Protein AF-A0A544YUC6-F1 (afdb_monomer_lite)

Organism: NCBI:txid568844

Sequence (206 aa):
MAMLQIRTTHYPRNAGRIPVRLLARALTGAGTDILAAGALRGSRRESAFRNLVETWITNGGPALAPWFIDELRGIAGSEPLPDITRGWIEGITAQGAALPDPGTQDLGLPPEAELRLAEYTAAHARYKTPWDSSAVVLLAHPPAGDSPSRRWRLHVFDVGDVSRFRLRSDAFDGPHRLWTDGEAVSRKSLILGQGSLDVRGREPRR

Foldseek 3Di:
DLVVLVVCCVVLQSVQQRPVVLQCQLCPCVVPQLVVLVVDDDVSSVVSVLVSLVSSLVRSPPLCVLVSLVVLVVCLVPDPDDPVSNVSSVVSNVPDDDDDRSGDPPPDDDFKWAWDDKDWDPWDADPNRTAFIKIKTKTWDDFPDDDPPGDIGIDIDIATNKPDWAAQPVPGDGMWGWDAPPDDPQKDWIATHPNNTTIIHGDDDD

pLDDT: mean 75.03, std 13.95, range [38.69, 91.5]

Radius of gyration: 21.0 Å; chains: 1; bounding box: 43×60×44 Å

Secondary structure (DSSP, 8-state):
-HHHHHHHTTSGGGTTTS-HHHHHHHTTTHHHHHHHHHTS-THHHHHHHHHHHHHHHHHHHHHHHHHHHHHHHHHHHHS---HHHHHHHHHHHHTS-----TT-----S-SEEEEEEEEEE--EEETTEEE--EEEEEEEEPPSSS-TTPPPEEEEEEEEEEEEEEE-GGG-SS-EEEE-----TTEEEEEETTTTEEEEEE----

Structure (mmCIF, N/CA/C/O backbone):
data_AF-A0A544YUC6-F1
#
_entry.id   AF-A0A544YUC6-F1
#
loop_
_atom_site.group_PDB
_atom_site.id
_atom_site.type_symbol
_atom_site.label_atom_id
_atom_site.label_alt_id
_atom_site.label_comp_id
_atom_site.label_asym_id
_atom_site.label_entity_id
_atom_site.label_seq_id
_atom_site.pdbx_PDB_ins_code
_atom_site.Cartn_x
_atom_site.Cartn_y
_atom_site.Cartn_z
_atom_site.occupancy
_atom_site.B_iso_or_equiv
_atom_site.auth_seq_id
_atom_site.auth_comp_id
_atom_site.auth_asym_id
_atom_site.auth_atom_id
_atom_site.pdbx_PDB_model_num
ATOM 1 N N . MET A 1 1 ? -3.743 12.560 -1.313 1.00 52.75 1 MET A N 1
ATOM 2 C CA . MET A 1 1 ? -2.879 11.364 -1.407 1.00 52.75 1 MET A CA 1
ATOM 3 C C . MET A 1 1 ? -3.564 10.057 -1.005 1.00 52.75 1 MET A C 1
ATOM 5 O O . MET A 1 1 ? -3.465 9.108 -1.769 1.00 52.75 1 MET A O 1
ATOM 9 N N . ALA A 1 2 ? -4.340 9.981 0.085 1.00 51.31 2 ALA A N 1
ATOM 10 C CA . ALA A 1 2 ? -4.958 8.722 0.541 1.00 51.31 2 ALA A CA 1
ATOM 11 C C . ALA A 1 2 ? -5.808 7.969 -0.510 1.00 51.31 2 ALA A C 1
ATOM 13 O O . ALA A 1 2 ? -5.646 6.769 -0.692 1.00 51.31 2 ALA A O 1
ATOM 14 N N . MET A 1 3 ? -6.676 8.662 -1.262 1.00 56.44 3 MET A N 1
ATOM 15 C CA . MET A 1 3 ? -7.449 8.031 -2.348 1.00 56.44 3 MET A CA 1
ATOM 16 C C . MET A 1 3 ? -6.570 7.539 -3.507 1.00 56.44 3 MET A C 1
ATOM 18 O O . MET A 1 3 ? -6.888 6.522 -4.119 1.00 56.44 3 MET A O 1
ATOM 22 N N . LEU A 1 4 ? -5.462 8.228 -3.804 1.00 53.78 4 LEU A N 1
ATOM 23 C CA . LEU A 1 4 ? -4.491 7.767 -4.799 1.00 53.78 4 LEU A CA 1
ATOM 24 C C . LEU A 1 4 ? -3.760 6.529 -4.296 1.00 53.78 4 LEU A C 1
ATOM 26 O O . LEU A 1 4 ? -3.600 5.597 -5.066 1.00 53.78 4 LEU A O 1
ATOM 30 N N . GLN A 1 5 ? -3.413 6.469 -3.012 1.00 51.84 5 GLN A N 1
ATOM 31 C CA . GLN A 1 5 ? -2.821 5.280 -2.406 1.00 51.84 5 GLN A CA 1
ATOM 32 C C . GLN A 1 5 ? -3.801 4.101 -2.358 1.00 51.84 5 GLN A C 1
ATOM 34 O O . GLN A 1 5 ? -3.462 2.990 -2.742 1.00 51.84 5 GLN A O 1
ATOM 39 N N . ILE A 1 6 ? -5.069 4.329 -2.013 1.00 55.00 6 ILE A N 1
ATOM 40 C CA . ILE A 1 6 ? -6.097 3.286 -2.135 1.00 55.00 6 ILE A CA 1
ATOM 41 C C . ILE A 1 6 ? -6.192 2.814 -3.592 1.00 55.00 6 ILE A C 1
ATOM 43 O O . ILE A 1 6 ? -6.234 1.613 -3.834 1.00 55.00 6 ILE A O 1
ATOM 47 N N . ARG A 1 7 ? -6.128 3.712 -4.583 1.00 52.50 7 ARG A N 1
ATOM 48 C CA . ARG A 1 7 ? -6.041 3.307 -5.996 1.00 52.50 7 ARG A CA 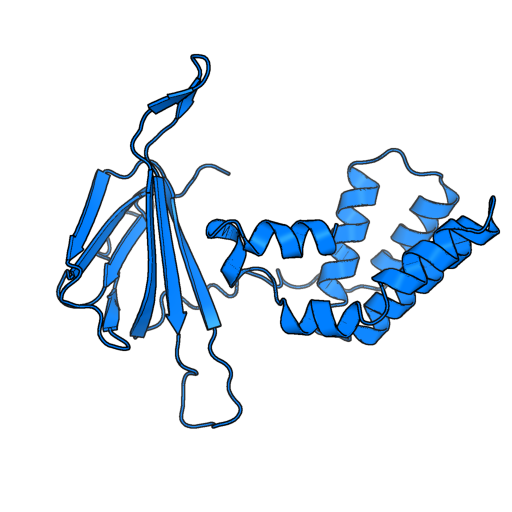1
ATOM 49 C C . ARG A 1 7 ? -4.737 2.588 -6.326 1.00 52.50 7 ARG A C 1
ATOM 51 O O . ARG A 1 7 ? -4.758 1.687 -7.157 1.00 52.50 7 ARG A O 1
ATOM 58 N N . THR A 1 8 ? -3.625 2.918 -5.673 1.00 52.06 8 THR A N 1
ATOM 59 C CA . THR A 1 8 ? -2.365 2.216 -5.902 1.00 52.06 8 THR A CA 1
ATOM 60 C C . THR A 1 8 ? -2.361 0.807 -5.330 1.00 52.06 8 THR A C 1
ATOM 62 O O . THR A 1 8 ? -1.503 0.038 -5.745 1.00 52.06 8 THR A O 1
ATOM 65 N N . THR A 1 9 ? -3.331 0.417 -4.491 1.00 52.44 9 THR A N 1
ATOM 66 C CA . THR A 1 9 ? -3.545 -1.000 -4.131 1.00 52.44 9 THR A CA 1
ATOM 67 C C . THR A 1 9 ? -3.954 -1.867 -5.320 1.00 52.44 9 THR A C 1
ATOM 69 O O . THR A 1 9 ? -3.752 -3.076 -5.273 1.00 52.44 9 THR A O 1
ATOM 72 N N . HIS A 1 10 ? -4.453 -1.264 -6.410 1.00 47.50 10 HIS A N 1
ATOM 73 C CA . HIS A 1 10 ? -4.607 -1.962 -7.687 1.00 47.50 10 HIS A CA 1
ATOM 74 C C . HIS A 1 10 ? -3.244 -2.393 -8.253 1.00 47.50 10 HIS A C 1
ATOM 76 O O . HIS A 1 10 ? -3.171 -3.368 -8.994 1.00 47.50 10 HIS A O 1
ATOM 82 N N . TYR A 1 11 ? -2.152 -1.699 -7.911 1.00 55.59 11 TYR A N 1
ATOM 83 C CA . TYR A 1 11 ? -0.814 -2.200 -8.193 1.00 55.59 11 TYR A CA 1
ATOM 84 C C . TYR A 1 11 ? -0.450 -3.242 -7.133 1.00 55.59 11 TYR A C 1
ATOM 86 O O . TYR A 1 11 ? -0.346 -2.893 -5.950 1.00 55.59 11 TYR A O 1
ATOM 94 N N . PRO A 1 12 ? -0.185 -4.497 -7.538 1.00 56.12 12 PRO A N 1
ATOM 95 C CA . PRO A 1 12 ? 0.129 -5.585 -6.616 1.00 56.12 12 PRO A CA 1
ATOM 96 C C . PRO A 1 12 ? 1.208 -5.215 -5.592 1.00 56.12 12 PRO A C 1
ATOM 98 O O . PRO A 1 12 ? 1.084 -5.513 -4.407 1.00 56.12 12 PRO A O 1
ATOM 101 N N . ARG A 1 13 ? 2.210 -4.434 -6.010 1.00 58.97 13 ARG A N 1
ATOM 102 C CA . ARG A 1 13 ? 3.332 -3.990 -5.169 1.00 58.97 13 ARG A CA 1
ATOM 103 C C . ARG A 1 13 ? 2.933 -3.216 -3.902 1.00 58.97 13 ARG A C 1
ATOM 105 O O . ARG A 1 13 ? 3.707 -3.168 -2.950 1.00 58.97 13 ARG A O 1
ATOM 112 N N . ASN A 1 14 ? 1.733 -2.634 -3.866 1.00 56.03 14 ASN A N 1
ATOM 113 C CA . ASN A 1 14 ? 1.251 -1.826 -2.741 1.00 56.03 14 ASN A CA 1
ATOM 114 C C . ASN A 1 14 ? 0.113 -2.489 -1.952 1.00 56.03 14 ASN A C 1
ATOM 116 O O . ASN A 1 14 ? -0.290 -1.964 -0.913 1.00 56.03 14 ASN A O 1
ATOM 120 N N . ALA A 1 15 ? -0.402 -3.635 -2.409 1.00 58.22 15 ALA A N 1
ATOM 121 C CA . ALA A 1 15 ? -1.602 -4.258 -1.852 1.00 58.22 15 ALA A CA 1
ATOM 122 C C . ALA A 1 15 ? -1.447 -4.675 -0.374 1.00 58.22 15 ALA A C 1
ATOM 124 O O . ALA A 1 15 ? -2.418 -4.641 0.379 1.00 58.22 15 ALA A O 1
ATOM 125 N N . GLY A 1 16 ? -0.232 -5.032 0.060 1.00 57.97 16 GLY A N 1
ATOM 126 C CA . GLY A 1 16 ? 0.064 -5.384 1.457 1.00 57.97 16 GLY A CA 1
ATOM 127 C C . GLY A 1 16 ? 0.478 -4.213 2.354 1.00 57.97 16 GLY A C 1
ATOM 128 O O . GLY A 1 16 ? 0.533 -4.374 3.568 1.00 57.97 16 GLY A O 1
ATOM 129 N N . ARG A 1 17 ? 0.767 -3.035 1.784 1.00 63.19 17 ARG A N 1
ATOM 130 C CA . ARG A 1 17 ? 1.316 -1.884 2.531 1.00 63.19 17 ARG A CA 1
ATOM 131 C C . ARG A 1 17 ? 0.249 -0.946 3.078 1.00 63.19 17 ARG A C 1
ATOM 133 O O . ARG A 1 17 ? 0.508 -0.186 4.002 1.00 63.19 17 ARG A O 1
ATOM 140 N N . ILE A 1 18 ? -0.942 -0.971 2.490 1.00 62.69 18 ILE A N 1
ATOM 141 C CA . ILE A 1 18 ? -1.964 0.042 2.735 1.00 62.69 18 ILE A CA 1
ATOM 142 C C . ILE A 1 18 ? -3.062 -0.562 3.612 1.00 62.69 18 ILE A C 1
ATOM 144 O O . ILE A 1 18 ? -3.739 -1.501 3.184 1.00 62.69 18 ILE A O 1
ATOM 148 N N . PRO A 1 19 ? -3.304 -0.033 4.826 1.00 66.12 19 PRO A N 1
ATOM 149 C CA . PRO A 1 19 ? -4.338 -0.545 5.716 1.00 66.12 19 PRO A CA 1
ATOM 150 C C . PRO A 1 19 ? -5.732 -0.073 5.263 1.00 66.12 19 PRO A C 1
ATOM 152 O O . PRO A 1 19 ? -6.391 0.718 5.937 1.00 66.12 19 PRO A O 1
ATOM 155 N N . VAL A 1 20 ? -6.208 -0.581 4.118 1.00 66.38 20 VAL A N 1
ATOM 156 C CA . VAL A 1 20 ? -7.419 -0.117 3.409 1.00 66.38 20 VAL A CA 1
ATOM 157 C C . VAL A 1 20 ? -8.638 -0.022 4.322 1.00 66.38 20 VAL A C 1
ATOM 159 O O . VAL A 1 20 ? -9.365 0.961 4.264 1.00 66.38 20 VAL A O 1
ATOM 162 N N . ARG A 1 21 ? -8.863 -1.003 5.207 1.00 66.69 21 ARG A N 1
ATOM 163 C CA . ARG A 1 21 ? -10.012 -0.974 6.132 1.00 66.69 21 ARG A CA 1
ATOM 164 C C . ARG A 1 21 ? -9.917 0.146 7.166 1.00 66.69 21 ARG A C 1
ATOM 166 O O . ARG A 1 21 ? -10.939 0.727 7.517 1.00 66.69 21 ARG A O 1
ATOM 173 N N . LEU A 1 22 ? -8.715 0.425 7.668 1.00 67.75 22 LEU A N 1
ATOM 174 C CA . LEU A 1 22 ? -8.512 1.516 8.618 1.00 67.75 22 LEU A CA 1
ATOM 175 C C . LEU A 1 22 ? -8.667 2.859 7.903 1.00 67.75 22 LEU A C 1
ATOM 177 O O . LEU A 1 22 ? -9.372 3.726 8.409 1.00 67.75 22 LEU A O 1
ATOM 181 N N . LEU A 1 23 ? -8.094 3.000 6.703 1.00 71.81 23 LEU A N 1
ATOM 182 C CA . LEU A 1 23 ? -8.219 4.217 5.899 1.00 71.81 23 LEU A CA 1
ATOM 183 C C . LEU A 1 23 ? -9.666 4.474 5.474 1.00 71.81 23 LEU A C 1
ATOM 185 O O . LEU A 1 23 ? -10.147 5.587 5.627 1.00 71.81 23 LEU A O 1
ATOM 189 N N . ALA A 1 24 ? -10.392 3.455 5.012 1.00 74.38 24 ALA A N 1
ATOM 190 C CA . ALA A 1 24 ? -11.802 3.588 4.650 1.00 74.38 24 ALA A CA 1
ATOM 191 C C . ALA A 1 24 ? -12.653 4.051 5.841 1.00 74.38 24 ALA A C 1
ATOM 193 O O . ALA A 1 24 ? -13.525 4.896 5.676 1.00 74.38 24 ALA A O 1
ATOM 194 N N . ARG A 1 25 ? -12.364 3.545 7.048 1.00 77.75 25 ARG A N 1
ATOM 195 C CA . ARG A 1 25 ? -13.041 3.984 8.271 1.00 77.75 25 ARG A CA 1
ATOM 196 C C . ARG A 1 25 ? -12.683 5.427 8.628 1.00 77.75 25 ARG A C 1
ATOM 198 O O . ARG A 1 25 ? -13.589 6.212 8.892 1.00 77.75 25 ARG A O 1
ATOM 205 N N . ALA A 1 26 ? -11.399 5.778 8.612 1.00 81.69 26 ALA A N 1
ATOM 206 C CA . ALA A 1 26 ? -10.929 7.124 8.941 1.00 81.69 26 ALA A CA 1
ATOM 207 C C . ALA A 1 26 ? -11.468 8.188 7.969 1.00 81.69 26 ALA A C 1
ATOM 209 O O . ALA A 1 26 ? -11.823 9.285 8.389 1.00 81.69 26 ALA A O 1
ATOM 210 N N . LEU A 1 27 ? -11.578 7.829 6.686 1.00 83.94 27 LEU A N 1
ATOM 211 C CA . LEU A 1 27 ? -12.023 8.686 5.584 1.00 83.94 27 LEU A CA 1
ATOM 212 C C . LEU A 1 27 ? -13.524 8.551 5.284 1.00 83.94 27 LEU A C 1
ATOM 214 O O . LEU A 1 27 ? -13.976 8.916 4.196 1.00 83.94 27 LEU A O 1
ATOM 218 N N . THR A 1 28 ? -14.309 8.002 6.212 1.00 84.75 28 THR A N 1
ATOM 219 C CA . THR A 1 28 ? -15.767 7.924 6.049 1.00 84.75 28 THR A CA 1
ATOM 220 C C . THR A 1 28 ? -16.320 9.330 5.808 1.00 84.75 28 THR A C 1
ATOM 222 O O . THR A 1 28 ? -15.980 10.249 6.543 1.00 84.75 28 THR A O 1
ATOM 225 N N . GLY A 1 29 ? -17.144 9.505 4.770 1.00 84.69 29 GLY A N 1
ATOM 226 C CA . GLY A 1 29 ? -17.706 10.814 4.403 1.00 84.69 29 GLY A CA 1
ATOM 227 C C . GLY A 1 29 ? -16.833 11.665 3.472 1.00 84.69 29 GLY A C 1
ATOM 228 O O . GLY A 1 29 ? -17.343 12.611 2.875 1.00 84.69 29 GLY A O 1
ATOM 229 N N . ALA A 1 30 ? -15.574 11.275 3.216 1.00 83.81 30 ALA A N 1
ATOM 230 C CA . ALA A 1 30 ? -14.621 12.072 2.435 1.00 83.81 30 ALA A CA 1
ATOM 231 C C . ALA A 1 30 ? -15.146 12.524 1.061 1.00 83.81 30 ALA A C 1
ATOM 233 O O . ALA A 1 30 ? -14.843 13.632 0.627 1.00 83.81 30 ALA A O 1
ATOM 234 N N . GLY A 1 31 ? -15.945 11.697 0.378 1.00 79.12 31 GLY A N 1
ATOM 235 C CA . GLY A 1 31 ? -16.539 12.058 -0.914 1.00 79.12 31 GLY A CA 1
ATOM 236 C C . GLY A 1 31 ? -17.459 13.282 -0.844 1.00 79.12 31 GLY A C 1
ATOM 237 O O . GLY A 1 31 ? -17.455 14.095 -1.763 1.00 79.12 31 GLY A O 1
ATOM 238 N N . THR A 1 32 ? -18.194 13.448 0.253 1.00 87.88 32 THR A N 1
ATOM 239 C CA . THR A 1 32 ? -19.095 14.586 0.478 1.00 87.88 32 THR A CA 1
ATOM 240 C C . THR A 1 32 ? -18.347 15.756 1.109 1.00 87.88 32 THR A C 1
ATOM 242 O O . THR A 1 32 ? -18.473 16.891 0.650 1.00 87.88 32 THR A O 1
ATOM 245 N N . ASP A 1 33 ? -17.513 15.487 2.114 1.00 88.44 33 ASP A N 1
ATOM 246 C CA . ASP A 1 33 ? -16.866 16.529 2.917 1.00 88.44 33 ASP A CA 1
ATOM 247 C C . ASP A 1 33 ? -15.819 17.313 2.117 1.00 88.44 33 ASP A C 1
ATOM 249 O O . ASP A 1 33 ? -15.697 18.529 2.269 1.00 88.44 33 ASP A O 1
ATOM 253 N N . ILE A 1 34 ? -15.100 16.649 1.201 1.00 87.56 34 ILE A N 1
ATOM 254 C CA . ILE A 1 34 ? -14.146 17.311 0.297 1.00 87.56 34 ILE A CA 1
ATOM 255 C C . ILE A 1 34 ? -14.877 18.275 -0.641 1.00 87.56 34 ILE A C 1
ATOM 257 O O . ILE A 1 34 ? -14.395 19.382 -0.886 1.00 87.56 34 ILE A O 1
ATOM 261 N N . LEU A 1 35 ? -16.038 17.871 -1.167 1.00 89.19 35 LEU A N 1
ATOM 262 C CA . LEU A 1 35 ? -16.846 18.721 -2.042 1.00 89.19 35 LEU A CA 1
ATOM 263 C C . LEU A 1 35 ? -17.422 19.910 -1.268 1.00 89.19 35 LEU A C 1
ATOM 265 O O . LEU A 1 35 ? -17.362 21.039 -1.754 1.00 89.19 35 LEU A O 1
ATOM 269 N N . ALA A 1 36 ? -17.909 19.677 -0.046 1.00 88.75 36 ALA A N 1
ATOM 270 C CA . ALA A 1 36 ? -18.413 20.726 0.833 1.00 88.75 36 ALA A CA 1
ATOM 271 C C . ALA A 1 36 ? -17.319 21.747 1.196 1.00 88.75 36 ALA A C 1
ATOM 273 O O . ALA A 1 36 ? -17.535 22.953 1.067 1.00 88.75 36 ALA A O 1
ATOM 274 N N . ALA A 1 37 ? -16.121 21.285 1.569 1.00 88.19 37 ALA A N 1
ATOM 275 C CA . ALA A 1 37 ? -14.974 22.155 1.826 1.00 88.19 37 ALA A CA 1
ATOM 276 C C . ALA A 1 37 ? -14.547 22.918 0.560 1.00 88.19 37 ALA A C 1
ATOM 278 O O . ALA A 1 37 ? -14.276 24.119 0.612 1.00 88.19 37 ALA A O 1
ATOM 279 N N . GLY A 1 38 ? -14.542 22.243 -0.595 1.00 87.19 38 GLY A N 1
ATOM 280 C CA . GLY A 1 38 ? -14.191 22.822 -1.892 1.00 87.19 38 GLY A CA 1
ATOM 281 C C . GLY A 1 38 ? -15.155 23.903 -2.392 1.00 87.19 38 GLY A C 1
ATOM 282 O O . GLY A 1 38 ? -14.725 24.786 -3.133 1.00 87.19 38 GLY A O 1
ATOM 283 N N . ALA A 1 39 ? -16.423 23.870 -1.970 1.00 91.25 39 ALA A N 1
ATOM 284 C CA . ALA A 1 39 ? -17.428 24.875 -2.321 1.00 91.25 39 ALA A CA 1
ATOM 285 C C . ALA A 1 39 ? -17.202 26.235 -1.629 1.00 91.25 39 ALA A C 1
ATOM 287 O O . ALA A 1 39 ? -17.722 27.261 -2.076 1.00 91.25 39 ALA A O 1
ATOM 288 N N . LEU A 1 40 ? -16.419 26.268 -0.546 1.00 91.50 40 LEU A N 1
ATOM 289 C CA . LEU A 1 40 ? -16.061 27.499 0.155 1.00 91.50 40 LEU A CA 1
ATOM 290 C C . LEU A 1 40 ? -14.997 28.296 -0.622 1.00 91.50 40 LEU A C 1
ATOM 292 O O . LEU A 1 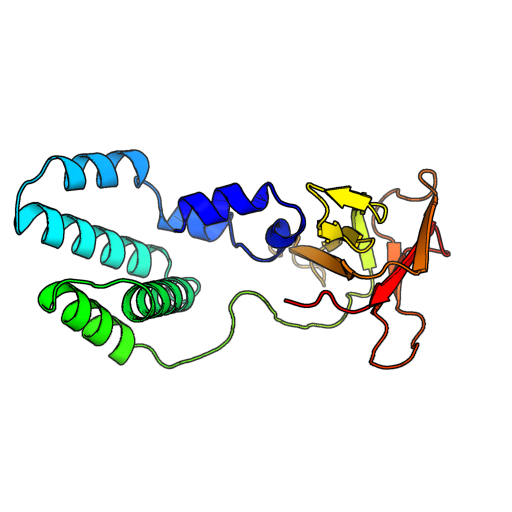40 ? -14.325 27.792 -1.523 1.00 91.50 40 LEU A O 1
ATOM 296 N N . ARG A 1 41 ? -14.810 29.570 -0.256 1.00 89.62 41 ARG A N 1
ATOM 297 C CA . ARG A 1 41 ? -13.817 30.463 -0.880 1.00 89.62 41 ARG A CA 1
ATOM 298 C C . ARG A 1 41 ? -12.824 31.030 0.129 1.00 89.62 41 ARG A C 1
ATOM 300 O O . ARG A 1 41 ? -13.157 31.227 1.298 1.00 89.62 41 ARG A O 1
ATOM 307 N N . GLY A 1 42 ? -11.620 31.331 -0.360 1.00 86.38 42 GLY A N 1
ATOM 308 C CA . GLY A 1 42 ? -10.561 31.988 0.408 1.00 86.38 42 GLY A CA 1
ATOM 309 C C . GLY A 1 42 ? -10.185 31.220 1.677 1.00 86.38 42 GLY A C 1
ATOM 310 O O . GLY A 1 42 ? -10.146 29.991 1.679 1.00 86.38 42 GLY A O 1
ATOM 311 N N . SER A 1 43 ? -9.961 31.945 2.772 1.00 85.50 43 SER A N 1
ATOM 312 C CA . SER A 1 43 ? -9.562 31.369 4.064 1.00 85.50 43 SER A CA 1
ATOM 313 C C . SER A 1 43 ? -10.555 30.345 4.619 1.00 85.50 43 SER A C 1
ATOM 315 O O . SER A 1 43 ? -10.140 29.391 5.264 1.00 85.50 43 SER A O 1
ATOM 317 N N . ARG A 1 44 ? -11.856 30.472 4.319 1.00 86.00 44 ARG A N 1
ATOM 318 C CA . ARG A 1 44 ? -12.876 29.509 4.773 1.00 86.00 44 ARG A CA 1
ATOM 319 C C . ARG A 1 44 ? -12.691 28.130 4.148 1.00 86.00 44 ARG A C 1
ATOM 321 O O . ARG A 1 44 ? -12.903 27.130 4.824 1.00 86.00 44 ARG A O 1
ATOM 328 N N . ARG A 1 45 ? -12.282 28.081 2.877 1.00 87.69 45 ARG A N 1
ATOM 329 C CA . ARG A 1 45 ? -11.946 26.827 2.190 1.00 87.69 45 ARG A CA 1
ATOM 330 C C . ARG A 1 45 ? -10.742 26.166 2.842 1.00 87.69 45 ARG A C 1
ATOM 332 O O . ARG A 1 45 ? -10.787 24.984 3.151 1.00 87.69 45 ARG A O 1
ATOM 339 N N . GLU A 1 46 ? -9.697 26.949 3.072 1.00 84.44 46 GLU A N 1
ATOM 340 C CA . GLU A 1 46 ? -8.462 26.477 3.693 1.00 84.44 46 GLU A CA 1
ATOM 341 C C . GLU A 1 46 ? -8.717 25.918 5.103 1.00 84.44 46 GLU A C 1
ATOM 343 O O . GLU A 1 46 ? -8.353 24.781 5.391 1.00 84.44 46 GLU A O 1
ATOM 348 N N . SER A 1 47 ? -9.431 26.659 5.957 1.00 86.88 47 SER A N 1
ATOM 349 C CA . SER A 1 47 ? -9.819 26.187 7.292 1.00 86.88 47 SER A CA 1
ATOM 350 C C . SER A 1 47 ? -10.684 24.927 7.241 1.00 86.88 47 SER A C 1
ATOM 352 O O . SER A 1 47 ? -10.484 24.021 8.044 1.00 86.88 47 SER A O 1
ATOM 354 N N . ALA A 1 48 ? -11.614 24.832 6.286 1.00 87.31 48 ALA A N 1
ATOM 355 C CA . ALA A 1 48 ? -12.439 23.638 6.135 1.00 87.31 48 ALA A CA 1
ATOM 356 C C . ALA A 1 48 ? -11.604 22.405 5.771 1.00 87.31 48 ALA A C 1
ATOM 358 O O . ALA A 1 48 ? -11.817 21.356 6.367 1.00 87.31 48 ALA A O 1
ATOM 359 N N . PHE A 1 49 ? -10.624 22.526 4.869 1.00 87.50 49 PHE A N 1
ATOM 360 C CA . PHE A 1 49 ? -9.717 21.419 4.551 1.00 87.50 49 PHE A CA 1
ATOM 361 C C . PHE A 1 49 ? -8.842 21.009 5.740 1.00 87.50 49 PHE A C 1
ATOM 363 O O . PHE A 1 49 ? -8.663 19.813 5.962 1.00 87.50 49 PHE A O 1
ATOM 370 N N . ARG A 1 50 ? -8.351 21.964 6.537 1.00 87.56 50 ARG A N 1
ATOM 371 C CA . ARG A 1 50 ? -7.573 21.666 7.754 1.00 87.56 50 ARG A CA 1
ATOM 372 C C . ARG A 1 50 ? -8.391 20.898 8.784 1.00 87.56 50 ARG A C 1
ATOM 374 O O . ARG A 1 50 ? -7.966 19.830 9.213 1.00 87.56 50 ARG A O 1
ATOM 381 N N . ASN A 1 51 ? -9.602 21.371 9.082 1.00 89.06 51 ASN A N 1
ATOM 382 C CA . ASN A 1 51 ? -10.523 20.689 9.997 1.00 89.06 51 ASN A CA 1
ATOM 383 C C . ASN A 1 51 ? -10.841 19.263 9.522 1.00 89.06 51 ASN A C 1
ATOM 385 O O . ASN A 1 51 ? -10.977 18.342 10.327 1.00 89.06 51 ASN A O 1
ATOM 389 N N . LEU A 1 52 ? -10.947 19.072 8.206 1.00 89.75 52 LEU A N 1
ATOM 390 C CA . LEU A 1 52 ? -11.194 17.772 7.591 1.00 89.75 52 LEU A CA 1
ATOM 391 C C . LEU A 1 52 ? -10.012 16.813 7.828 1.00 89.75 52 LEU A C 1
ATOM 393 O O . LEU A 1 52 ? -10.209 15.677 8.257 1.00 89.75 52 LEU A O 1
ATOM 397 N N . VAL A 1 53 ? -8.779 17.286 7.628 1.00 87.19 53 VAL A N 1
ATOM 398 C CA . VAL A 1 53 ? -7.562 16.505 7.901 1.00 87.19 53 VAL A CA 1
ATOM 399 C C . VAL A 1 53 ? -7.426 16.174 9.391 1.00 87.19 53 VAL A C 1
ATOM 401 O O . VAL A 1 53 ? -7.155 15.025 9.730 1.00 87.19 53 VAL A O 1
ATOM 404 N N . GLU A 1 54 ? -7.679 17.128 10.287 1.00 87.19 54 GLU A N 1
ATOM 405 C CA . GLU A 1 54 ? -7.668 16.896 11.741 1.00 87.19 54 GLU A CA 1
ATOM 406 C C . GLU A 1 54 ? -8.722 15.863 12.172 1.00 87.19 54 GLU A C 1
ATOM 408 O O . GLU A 1 54 ? -8.450 14.976 12.989 1.00 87.19 54 GLU A O 1
ATOM 413 N N . THR A 1 55 ? -9.909 15.919 11.563 1.00 87.44 55 THR A N 1
ATOM 414 C CA . THR A 1 55 ? -10.977 14.930 11.763 1.00 87.44 55 THR A CA 1
ATOM 415 C C . THR A 1 55 ? -10.532 13.540 11.311 1.00 87.44 55 THR A C 1
ATOM 417 O O . THR A 1 55 ? -10.749 12.563 12.025 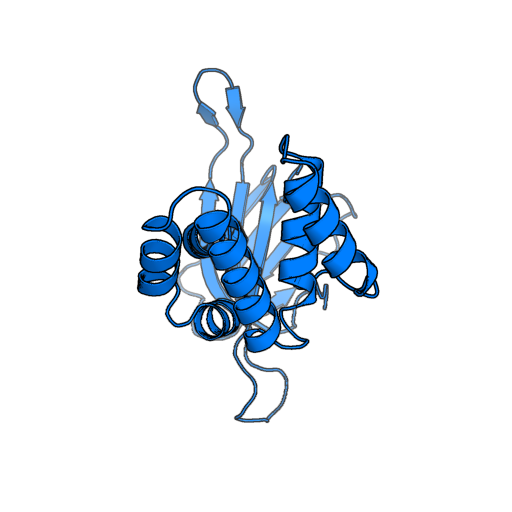1.00 87.44 55 THR A O 1
ATOM 420 N N . TRP A 1 56 ? -9.859 13.422 10.164 1.00 87.19 56 TRP A N 1
ATOM 421 C CA . TRP A 1 56 ? -9.325 12.142 9.688 1.00 87.19 56 TRP A CA 1
ATOM 422 C C . TRP A 1 56 ? -8.208 11.587 10.571 1.00 87.19 56 TRP A C 1
ATOM 424 O O . TRP A 1 56 ? -8.190 10.381 10.821 1.00 87.19 56 TRP A O 1
ATOM 434 N N . ILE A 1 57 ? -7.316 12.441 11.082 1.00 84.19 57 ILE A N 1
ATOM 435 C CA . ILE A 1 57 ? -6.275 12.043 12.043 1.00 84.19 57 ILE A CA 1
ATOM 436 C C . ILE A 1 57 ? -6.929 11.485 13.311 1.00 84.19 57 ILE A C 1
ATOM 438 O O . ILE A 1 57 ? -6.571 10.401 13.773 1.00 84.19 57 ILE A O 1
ATOM 442 N N . THR A 1 58 ? -7.946 12.180 13.824 1.00 83.81 58 THR A N 1
ATOM 443 C CA . THR A 1 58 ? -8.681 11.775 15.028 1.00 83.81 58 THR A CA 1
ATOM 444 C C . THR A 1 58 ? -9.446 10.467 14.805 1.00 83.81 58 THR A C 1
ATOM 446 O O . THR A 1 58 ? -9.318 9.532 15.594 1.00 83.81 58 THR A O 1
ATOM 449 N N . ASN A 1 59 ? -10.180 10.346 13.694 1.00 80.19 59 ASN A N 1
ATOM 450 C CA . ASN A 1 59 ? -10.928 9.135 13.334 1.00 80.19 59 ASN A CA 1
ATOM 451 C C . ASN A 1 59 ? -10.016 7.936 13.046 1.00 80.19 59 ASN A C 1
ATOM 453 O O . ASN A 1 59 ? -10.396 6.787 13.287 1.00 80.19 59 ASN A O 1
ATOM 457 N N . GLY A 1 60 ? -8.822 8.193 12.511 1.00 74.19 60 GLY A N 1
ATOM 458 C CA . GLY A 1 60 ? -7.793 7.184 12.296 1.00 74.19 60 GLY A CA 1
ATOM 459 C C . GLY A 1 60 ? -7.210 6.635 13.598 1.00 74.19 60 GLY A C 1
ATOM 460 O O . GLY A 1 60 ? -6.736 5.493 13.627 1.00 74.19 60 GLY A O 1
ATOM 461 N N . GLY A 1 61 ? -7.286 7.412 14.682 1.00 78.62 61 GLY A N 1
ATOM 462 C CA . GLY A 1 61 ? -6.753 7.054 15.987 1.00 78.62 61 GLY A CA 1
ATOM 463 C C . GLY A 1 61 ? -5.235 6.821 15.962 1.00 78.62 61 GLY A C 1
ATOM 464 O O . GLY A 1 61 ? -4.563 7.097 14.964 1.00 78.62 61 GLY A O 1
ATOM 465 N N . PRO A 1 62 ? -4.662 6.251 17.035 1.00 74.25 62 PRO A N 1
ATOM 466 C CA . PRO A 1 62 ? -3.211 6.071 17.154 1.00 74.25 62 PRO A CA 1
ATOM 467 C C . PRO A 1 62 ? -2.612 5.144 16.084 1.00 74.25 62 PRO A C 1
ATOM 469 O O . PRO A 1 62 ? -1.416 5.198 15.829 1.00 74.25 62 PRO A O 1
ATOM 472 N N . ALA A 1 63 ? -3.430 4.308 15.436 1.00 67.25 63 ALA A N 1
ATOM 473 C CA . ALA A 1 63 ? -2.976 3.388 14.397 1.00 67.25 63 ALA A CA 1
ATOM 474 C C . ALA A 1 63 ? -2.700 4.070 13.044 1.00 67.25 63 ALA A C 1
ATOM 476 O O . ALA A 1 63 ? -1.906 3.552 12.265 1.00 67.25 63 ALA A O 1
ATOM 477 N N . LEU A 1 64 ? -3.368 5.190 12.742 1.00 71.50 64 LEU A N 1
ATOM 478 C CA . LEU A 1 64 ? -3.221 5.903 11.465 1.00 71.50 64 LEU A CA 1
ATOM 479 C C . LEU A 1 64 ? -2.706 7.332 11.609 1.00 71.50 64 LEU A C 1
ATOM 481 O O . LEU A 1 64 ? -2.220 7.882 10.625 1.00 71.50 64 LEU A O 1
ATOM 485 N N . ALA A 1 65 ? -2.793 7.934 12.797 1.00 76.44 65 ALA A N 1
ATOM 486 C CA . ALA A 1 65 ? -2.286 9.280 13.033 1.00 76.44 65 ALA A CA 1
ATOM 487 C C . ALA A 1 65 ? -0.815 9.454 12.590 1.00 76.44 65 ALA A C 1
ATOM 489 O O . ALA A 1 65 ? -0.554 10.418 11.871 1.00 76.44 65 ALA A O 1
ATOM 490 N N . PRO A 1 66 ? 0.120 8.518 12.875 1.00 74.44 66 PRO A N 1
ATOM 491 C CA . PRO A 1 66 ? 1.498 8.630 12.386 1.00 74.44 66 PRO A CA 1
ATOM 492 C C . PRO A 1 66 ? 1.599 8.661 10.855 1.00 74.44 66 PRO A C 1
ATOM 494 O O . PRO A 1 66 ? 2.335 9.471 10.302 1.00 74.44 66 PRO A O 1
ATOM 497 N N . TRP A 1 67 ? 0.799 7.843 10.159 1.00 75.56 67 TRP A N 1
ATOM 498 C CA . TRP A 1 67 ? 0.773 7.805 8.694 1.00 75.56 67 TRP A CA 1
ATOM 499 C C . TRP A 1 67 ? 0.292 9.134 8.088 1.00 75.56 67 TRP A C 1
ATOM 501 O O . TRP A 1 67 ? 0.907 9.651 7.158 1.00 75.56 67 TRP A O 1
ATOM 511 N N . PHE A 1 68 ? -0.777 9.724 8.636 1.00 77.25 68 PHE A N 1
ATOM 512 C CA . PHE A 1 68 ? -1.250 11.041 8.194 1.00 77.25 68 PHE A CA 1
ATOM 513 C C . PHE A 1 68 ? -0.204 12.141 8.436 1.00 77.25 68 PHE A C 1
ATOM 515 O O . PHE A 1 68 ? -0.034 13.017 7.591 1.00 77.25 68 PHE A O 1
ATOM 522 N N . ILE A 1 69 ? 0.502 12.089 9.569 1.00 80.50 69 ILE A N 1
ATOM 523 C CA . ILE A 1 69 ? 1.557 13.047 9.931 1.00 80.50 69 ILE A CA 1
ATOM 524 C C . ILE A 1 69 ? 2.737 12.958 8.953 1.00 80.50 69 ILE A C 1
ATOM 526 O O . ILE A 1 69 ? 3.213 13.991 8.479 1.00 80.50 69 ILE A O 1
ATOM 530 N N . ASP A 1 70 ? 3.186 11.748 8.614 1.00 76.94 70 ASP A N 1
ATOM 531 C CA . ASP A 1 70 ? 4.281 11.544 7.660 1.00 76.94 70 ASP A CA 1
ATOM 532 C C . ASP A 1 70 ? 3.914 12.011 6.244 1.00 76.94 70 ASP A C 1
ATOM 534 O O . ASP A 1 70 ? 4.721 12.677 5.593 1.00 76.94 70 ASP A O 1
ATOM 538 N N . GLU A 1 71 ? 2.686 11.754 5.785 1.00 77.06 71 GLU A N 1
ATOM 539 C CA . GLU A 1 71 ? 2.192 12.283 4.505 1.00 77.06 71 GLU A CA 1
ATOM 540 C C . GLU A 1 71 ? 2.176 13.816 4.483 1.00 77.06 71 GLU A C 1
ATOM 542 O O . GLU A 1 71 ? 2.636 14.427 3.518 1.00 77.06 71 GLU A O 1
ATOM 547 N N . LEU A 1 72 ? 1.694 14.460 5.552 1.00 82.50 72 LEU A N 1
ATOM 548 C CA . LEU A 1 72 ? 1.697 15.922 5.651 1.00 82.50 72 LEU A CA 1
ATOM 549 C C . LEU A 1 72 ? 3.122 16.487 5.632 1.00 82.50 72 LEU A C 1
ATOM 551 O O . LEU A 1 72 ? 3.371 17.488 4.957 1.00 82.50 72 LEU A O 1
ATOM 555 N N . ARG A 1 73 ? 4.068 15.826 6.311 1.00 80.81 73 ARG A N 1
ATOM 556 C CA . ARG A 1 73 ? 5.489 16.200 6.282 1.00 80.81 73 ARG A CA 1
ATOM 557 C C . ARG A 1 73 ? 6.072 16.073 4.872 1.00 80.81 73 ARG A C 1
ATOM 559 O O . ARG A 1 73 ? 6.776 16.974 4.422 1.00 80.81 73 ARG A O 1
ATOM 566 N N . GLY A 1 74 ? 5.749 14.991 4.162 1.00 73.12 74 GLY A N 1
ATOM 567 C CA . GLY A 1 74 ? 6.163 14.781 2.774 1.00 73.12 74 GLY A CA 1
ATOM 568 C C . GLY A 1 74 ? 5.643 15.867 1.831 1.00 73.12 74 GLY A C 1
ATOM 569 O O . GLY A 1 74 ? 6.403 16.395 1.020 1.00 73.12 74 GLY A O 1
ATOM 570 N N . ILE A 1 75 ? 4.375 16.263 1.973 1.00 77.25 75 ILE A N 1
ATOM 571 C CA . ILE A 1 75 ? 3.774 17.349 1.181 1.00 77.25 75 ILE A CA 1
ATOM 572 C C . ILE A 1 75 ? 4.460 18.686 1.495 1.00 77.25 75 ILE A C 1
ATOM 574 O O . ILE A 1 75 ? 4.865 19.395 0.576 1.00 77.25 75 ILE A O 1
ATOM 578 N N . ALA A 1 76 ? 4.671 19.010 2.775 1.00 80.50 76 ALA A N 1
ATOM 579 C CA . ALA A 1 76 ? 5.344 20.248 3.173 1.00 80.50 76 ALA A CA 1
ATOM 580 C C . ALA A 1 76 ? 6.790 20.355 2.657 1.00 80.50 76 ALA A C 1
ATOM 582 O O . ALA A 1 76 ? 7.262 21.462 2.400 1.00 80.50 76 ALA A O 1
ATOM 583 N N . GLY A 1 77 ? 7.478 19.220 2.495 1.00 75.88 77 GLY A N 1
ATOM 584 C CA . GLY A 1 77 ? 8.833 19.160 1.944 1.00 75.88 77 GLY A CA 1
ATOM 585 C C . GLY A 1 77 ? 8.913 19.137 0.414 1.00 75.88 77 GLY A C 1
ATOM 586 O O . GLY A 1 77 ? 9.988 19.387 -0.125 1.00 75.88 77 GLY A O 1
ATOM 587 N N . SER A 1 78 ? 7.819 18.834 -0.292 1.00 72.12 78 SER A N 1
ATOM 588 C CA . SER A 1 78 ? 7.819 18.643 -1.753 1.00 72.12 78 SER A CA 1
ATOM 589 C C . SER A 1 78 ? 7.076 19.727 -2.533 1.00 72.12 78 SER A C 1
ATOM 591 O O . SER A 1 78 ? 7.394 19.945 -3.701 1.00 72.12 78 SER A O 1
ATOM 593 N N . GLU A 1 79 ? 6.132 20.438 -1.910 1.00 73.62 79 GLU A N 1
ATOM 594 C CA . GLU A 1 79 ? 5.327 21.465 -2.573 1.00 73.62 79 GLU A CA 1
ATOM 595 C C . GLU A 1 79 ? 5.531 22.867 -1.966 1.00 73.62 79 GLU A C 1
ATOM 597 O O . GLU A 1 79 ? 5.625 23.027 -0.743 1.00 73.62 79 GLU A O 1
ATOM 602 N N . PRO A 1 80 ? 5.552 23.930 -2.795 1.00 74.12 80 PRO A N 1
ATOM 603 C CA . PRO A 1 80 ? 5.513 25.300 -2.303 1.00 74.12 80 PRO A CA 1
ATOM 604 C C . PRO A 1 80 ? 4.121 25.611 -1.733 1.00 74.12 80 PRO A C 1
ATOM 606 O O . PRO A 1 80 ? 3.195 25.983 -2.452 1.00 74.12 80 PRO A O 1
ATOM 609 N N . LEU A 1 81 ? 3.981 25.451 -0.417 1.00 79.56 81 LEU A N 1
ATOM 610 C CA . LEU A 1 81 ? 2.768 25.777 0.333 1.00 79.56 81 LEU A CA 1
ATOM 611 C C . LEU A 1 81 ? 2.794 27.218 0.876 1.00 79.56 81 LEU A C 1
ATOM 613 O O . LEU A 1 81 ? 3.872 27.722 1.207 1.00 79.56 81 LEU A O 1
ATOM 617 N N . PRO A 1 82 ? 1.622 27.863 1.049 1.00 82.06 82 PRO A N 1
ATOM 618 C CA . PRO A 1 82 ? 1.510 29.109 1.805 1.00 82.06 82 PRO A CA 1
ATOM 619 C C . PRO A 1 82 ? 2.025 28.947 3.242 1.00 82.06 82 PRO A C 1
ATOM 621 O O . PRO A 1 82 ? 1.769 27.923 3.880 1.00 82.06 82 PRO A O 1
ATOM 624 N N . ASP A 1 83 ? 2.664 29.982 3.792 1.00 82.44 83 ASP A N 1
ATOM 625 C CA . ASP A 1 83 ? 3.292 29.928 5.125 1.00 82.44 83 ASP A CA 1
ATOM 626 C C . ASP A 1 83 ? 2.306 29.560 6.240 1.00 82.44 83 ASP A C 1
ATOM 628 O O . ASP A 1 83 ? 2.635 28.807 7.151 1.00 82.44 83 ASP A O 1
ATOM 632 N N . ILE A 1 84 ? 1.054 30.011 6.127 1.00 82.31 84 ILE A N 1
ATOM 633 C CA . ILE A 1 84 ? -0.014 29.688 7.083 1.00 82.31 84 ILE A CA 1
ATOM 634 C C . ILE A 1 84 ? -0.327 28.179 7.078 1.00 82.31 84 ILE A C 1
ATOM 636 O O . ILE A 1 84 ? -0.730 27.624 8.099 1.00 82.31 84 ILE A O 1
ATOM 640 N N . THR A 1 85 ? -0.212 27.511 5.927 1.00 81.44 85 THR A N 1
ATOM 641 C CA . THR A 1 85 ? -0.451 26.064 5.783 1.00 81.44 85 THR A CA 1
ATOM 642 C C . THR A 1 85 ? 0.770 25.279 6.236 1.00 81.44 85 THR A C 1
ATOM 644 O O . THR A 1 85 ? 0.620 24.301 6.964 1.00 81.44 85 THR A O 1
ATOM 647 N N . ARG A 1 86 ? 1.975 25.751 5.895 1.00 82.44 86 ARG A N 1
ATOM 648 C CA . ARG A 1 86 ? 3.231 25.167 6.378 1.00 82.44 86 ARG A CA 1
ATOM 649 C C . ARG A 1 86 ? 3.313 25.202 7.907 1.00 82.44 86 ARG A C 1
ATOM 651 O O . ARG A 1 86 ? 3.504 24.155 8.511 1.00 82.44 86 ARG A O 1
ATOM 658 N N . GLY A 1 87 ? 3.054 26.353 8.529 1.00 82.94 87 GLY A N 1
ATOM 659 C CA . GLY A 1 87 ? 3.075 26.498 9.989 1.00 82.94 87 GLY A CA 1
ATOM 660 C C . GLY A 1 87 ? 2.020 25.648 10.708 1.00 82.94 87 GLY A C 1
ATOM 661 O O . GLY A 1 87 ? 2.260 25.159 11.808 1.00 82.94 87 GLY A O 1
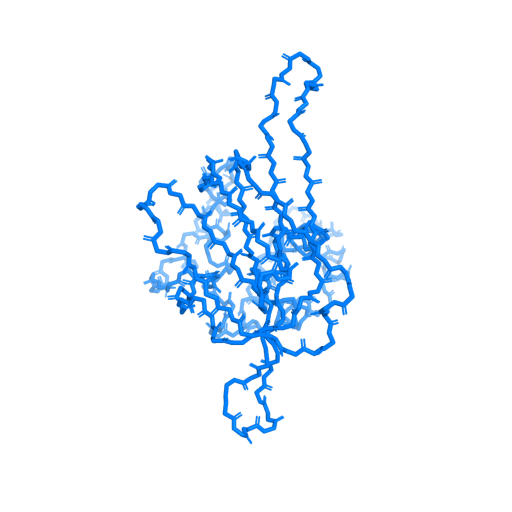ATOM 662 N N . TRP A 1 88 ? 0.866 25.404 10.078 1.00 86.69 88 TRP A N 1
ATOM 663 C CA . TRP A 1 88 ? -0.132 24.465 10.603 1.00 86.69 88 TRP A CA 1
ATOM 664 C C . TRP A 1 88 ? 0.349 23.005 10.527 1.00 86.69 88 TRP A C 1
ATOM 666 O O . TRP A 1 88 ? 0.230 22.283 11.517 1.00 86.69 88 TRP A O 1
ATOM 676 N N . ILE A 1 89 ? 0.949 22.582 9.405 1.00 84.44 89 ILE A N 1
ATOM 677 C CA . ILE A 1 89 ? 1.551 21.242 9.275 1.00 84.44 89 ILE A CA 1
ATOM 678 C C . ILE A 1 89 ? 2.673 21.059 10.300 1.00 84.44 89 ILE A C 1
ATOM 680 O O . ILE A 1 89 ? 2.733 20.031 10.973 1.00 84.44 89 ILE A O 1
ATOM 684 N N . GLU A 1 90 ? 3.547 22.051 10.455 1.00 82.88 90 GLU A N 1
ATOM 685 C CA . GLU A 1 90 ? 4.611 22.045 11.461 1.00 82.88 90 GLU A CA 1
ATOM 686 C C . GLU A 1 90 ? 4.036 21.927 12.880 1.00 82.88 90 GLU A C 1
ATOM 688 O O . GLU A 1 90 ? 4.504 21.099 13.655 1.00 82.88 90 GLU A O 1
ATOM 693 N N . GLY A 1 91 ? 2.960 22.655 13.197 1.00 82.06 91 GLY A N 1
ATOM 694 C CA . GLY A 1 91 ? 2.270 22.561 14.487 1.00 82.06 91 GLY A CA 1
ATOM 695 C C . GLY A 1 91 ? 1.713 21.164 14.790 1.00 82.06 91 GLY A C 1
ATOM 696 O O . GLY A 1 91 ? 1.935 20.644 15.882 1.00 82.06 91 GLY A O 1
ATOM 697 N N . ILE A 1 92 ? 1.054 20.530 13.813 1.00 78.31 92 ILE A N 1
ATOM 698 C CA . ILE A 1 92 ? 0.533 19.156 13.943 1.00 78.31 92 ILE A CA 1
ATOM 699 C C . ILE A 1 92 ? 1.673 18.137 14.049 1.00 78.31 92 ILE A C 1
ATOM 701 O O . ILE A 1 92 ? 1.611 17.191 14.834 1.00 78.31 92 ILE A O 1
ATOM 705 N N . THR A 1 93 ? 2.725 18.306 13.248 1.00 74.31 93 THR A N 1
ATOM 706 C CA . THR A 1 93 ? 3.836 17.346 13.175 1.00 74.31 93 THR A CA 1
ATOM 707 C C . THR A 1 93 ? 4.790 17.455 14.366 1.00 74.31 93 THR A C 1
ATOM 709 O O . THR A 1 93 ? 5.376 16.442 14.743 1.00 74.31 93 THR A O 1
ATOM 712 N N . ALA A 1 94 ? 4.907 18.624 15.006 1.00 68.19 94 ALA A N 1
ATOM 713 C CA . ALA A 1 94 ? 5.724 18.840 16.204 1.00 68.19 94 ALA A CA 1
ATOM 714 C C . ALA A 1 94 ? 5.186 18.119 17.455 1.00 68.19 94 ALA A C 1
ATOM 716 O O . ALA A 1 94 ? 5.938 17.859 18.391 1.00 68.19 94 ALA A O 1
ATOM 717 N N . GLN A 1 95 ? 3.896 17.770 17.474 1.00 60.75 95 GLN A N 1
ATOM 718 C CA . GLN A 1 95 ? 3.248 17.033 18.568 1.00 60.75 95 GLN A CA 1
ATOM 719 C C . GLN A 1 95 ? 3.363 15.505 18.413 1.00 60.75 95 GLN A C 1
ATOM 721 O O . GLN A 1 95 ? 3.031 14.762 19.338 1.00 60.75 95 GLN A O 1
ATOM 726 N N . GLY A 1 96 ? 3.838 15.019 17.262 1.00 49.97 96 GLY A N 1
ATOM 727 C CA . GLY A 1 96 ? 3.997 13.598 16.975 1.00 49.97 96 GLY A CA 1
ATOM 728 C C . GLY A 1 96 ? 5.393 13.094 17.326 1.00 49.97 96 GLY A C 1
ATOM 729 O O . GLY A 1 96 ? 6.367 13.444 16.662 1.00 49.97 96 GLY A O 1
ATOM 730 N N . ALA A 1 97 ? 5.496 12.217 18.328 1.00 43.31 97 ALA A N 1
ATOM 731 C CA . ALA A 1 97 ? 6.688 11.394 18.509 1.00 43.31 97 ALA A CA 1
ATOM 732 C C . ALA A 1 97 ? 6.937 10.589 17.221 1.00 43.31 97 ALA A C 1
ATOM 734 O O . ALA A 1 97 ? 6.057 9.860 16.762 1.00 43.31 97 ALA A O 1
ATOM 735 N N . ALA A 1 98 ? 8.120 10.737 16.626 1.00 50.19 98 ALA A N 1
ATOM 736 C CA . ALA A 1 98 ? 8.527 9.934 15.479 1.00 50.19 98 ALA A CA 1
ATOM 737 C C . ALA A 1 98 ? 8.588 8.457 15.888 1.00 50.19 98 ALA A C 1
ATOM 739 O O . ALA A 1 98 ? 9.332 8.141 16.814 1.00 50.19 98 ALA A O 1
ATOM 740 N N . LEU A 1 99 ? 7.823 7.573 15.232 1.00 43.28 99 LEU A N 1
ATOM 741 C CA . LEU A 1 99 ? 7.904 6.114 15.406 1.00 43.28 99 LEU A CA 1
ATOM 742 C C . LEU A 1 99 ? 6.955 5.363 14.450 1.00 43.28 99 LEU A C 1
ATOM 744 O O . LEU A 1 99 ? 5.947 5.915 14.016 1.00 43.28 99 LEU A O 1
ATOM 748 N N . PRO A 1 100 ? 7.179 4.048 14.307 1.00 38.69 100 PRO A N 1
ATOM 749 C CA . PRO A 1 100 ? 7.842 3.378 13.187 1.00 38.69 100 PRO A CA 1
ATOM 750 C C . PRO A 1 100 ? 6.998 3.333 11.895 1.00 38.69 100 PRO A C 1
ATOM 752 O O . PRO A 1 100 ? 5.783 3.504 11.931 1.00 38.69 100 PRO A O 1
ATOM 755 N N . ASP A 1 101 ? 7.649 3.025 10.767 1.00 39.78 101 ASP A N 1
ATOM 756 C CA . ASP A 1 101 ? 7.011 2.755 9.469 1.00 39.78 101 ASP A CA 1
ATOM 757 C C . ASP A 1 101 ? 5.762 1.854 9.636 1.00 39.78 101 ASP A C 1
ATOM 759 O O . ASP A 1 101 ? 5.898 0.688 10.031 1.00 39.78 101 ASP A O 1
ATOM 763 N N . PRO A 1 102 ? 4.542 2.348 9.335 1.00 41.94 102 PRO A N 1
ATOM 764 C CA . PRO A 1 102 ? 3.312 1.563 9.428 1.00 41.94 102 PRO A CA 1
ATOM 765 C C . PRO A 1 102 ? 3.259 0.359 8.472 1.00 41.94 102 PRO A C 1
ATOM 767 O O . PRO A 1 102 ? 2.277 -0.385 8.494 1.00 41.94 102 PRO A O 1
ATOM 770 N N . GLY A 1 103 ? 4.266 0.163 7.616 1.00 42.81 103 GLY A N 1
ATOM 771 C CA . GLY A 1 103 ? 4.199 -0.764 6.491 1.00 42.81 103 GLY A CA 1
ATOM 772 C C . GLY A 1 103 ? 5.343 -1.758 6.343 1.00 42.81 103 GLY A C 1
ATOM 773 O O . GLY A 1 103 ? 5.337 -2.479 5.347 1.00 42.81 103 GLY A O 1
ATOM 774 N N . THR A 1 104 ? 6.277 -1.851 7.293 1.00 41.28 104 THR A N 1
ATOM 775 C CA . THR A 1 104 ? 7.313 -2.896 7.2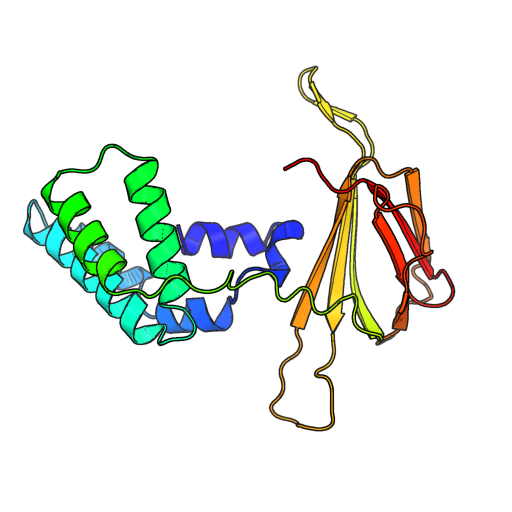67 1.00 41.28 104 THR A CA 1
ATOM 776 C C . THR A 1 104 ? 7.644 -3.370 8.680 1.00 41.28 104 THR A C 1
ATOM 778 O O . THR A 1 104 ? 8.755 -3.207 9.173 1.00 41.28 104 THR A O 1
ATOM 781 N N . GLN A 1 105 ? 6.690 -4.016 9.362 1.00 40.72 105 GLN A N 1
ATOM 782 C CA . GLN A 1 105 ? 7.135 -5.067 10.275 1.00 40.72 105 GLN A CA 1
ATOM 783 C C . GLN A 1 105 ? 7.715 -6.165 9.389 1.00 40.72 105 GLN A C 1
ATOM 785 O O . GLN A 1 105 ? 6.976 -6.995 8.861 1.00 40.72 105 GLN A O 1
ATOM 790 N N . ASP A 1 106 ? 9.034 -6.124 9.214 1.00 42.81 106 ASP A N 1
ATOM 791 C CA . ASP A 1 106 ? 9.852 -7.229 8.724 1.00 42.81 106 ASP A CA 1
ATOM 792 C C . ASP A 1 106 ? 9.845 -8.339 9.788 1.00 42.81 106 ASP A C 1
ATOM 794 O O . ASP A 1 106 ? 10.842 -8.703 10.403 1.00 42.81 106 ASP A O 1
ATOM 798 N N . LEU A 1 107 ? 8.646 -8.831 10.101 1.00 45.88 107 LEU A N 1
ATOM 799 C CA . LEU A 1 107 ? 8.488 -10.168 10.625 1.00 45.88 107 LEU A CA 1
ATOM 800 C C . LEU A 1 107 ? 8.829 -11.018 9.415 1.00 45.88 107 LEU A C 1
ATOM 802 O O . LEU A 1 107 ? 8.029 -11.069 8.479 1.00 45.88 107 LEU A O 1
ATOM 806 N N . GLY A 1 108 ? 10.054 -11.548 9.392 1.00 55.50 108 GLY A N 1
ATOM 807 C CA . GLY A 1 108 ? 10.567 -12.345 8.284 1.00 55.50 108 GLY A CA 1
ATOM 808 C C . GLY A 1 108 ? 9.540 -13.352 7.765 1.00 55.50 108 GLY A C 1
ATOM 809 O O . GLY A 1 108 ? 8.578 -13.685 8.458 1.00 55.50 108 GLY A O 1
ATOM 810 N N . LEU A 1 109 ? 9.743 -13.807 6.527 1.00 62.44 109 LEU A N 1
ATOM 811 C CA . LEU A 1 109 ? 8.789 -14.629 5.775 1.00 62.44 109 LEU A CA 1
ATOM 812 C C . LEU A 1 109 ? 8.034 -15.614 6.688 1.00 62.44 109 LEU A C 1
ATOM 814 O O . LEU A 1 109 ? 8.662 -16.472 7.314 1.00 62.44 109 LEU A O 1
ATOM 818 N N . PRO A 1 110 ? 6.705 -15.464 6.818 1.00 67.12 110 PRO A N 1
ATOM 819 C CA . PRO A 1 110 ? 5.929 -16.306 7.712 1.00 67.12 110 PRO A CA 1
ATOM 820 C C . PRO A 1 110 ? 6.016 -17.756 7.244 1.00 67.12 110 PRO A C 1
ATOM 822 O O . PRO A 1 110 ? 6.154 -18.000 6.046 1.00 67.12 110 PRO A O 1
ATOM 825 N N . PRO A 1 111 ? 5.908 -18.723 8.167 1.00 73.38 111 PRO A N 1
ATOM 826 C CA . PRO A 1 111 ? 6.184 -20.120 7.862 1.00 73.38 111 PRO A CA 1
ATOM 827 C C . PRO A 1 111 ? 5.236 -20.681 6.803 1.00 73.38 111 PRO A C 1
ATOM 829 O O . PRO A 1 111 ? 5.630 -21.583 6.071 1.00 73.38 111 PRO A O 1
ATOM 832 N N . GLU A 1 112 ? 4.015 -20.145 6.704 1.00 79.88 112 GLU A N 1
ATOM 833 C CA . GLU A 1 112 ? 3.004 -20.568 5.740 1.00 79.88 112 GLU A CA 1
ATOM 834 C C . GLU A 1 112 ? 2.254 -19.376 5.125 1.00 79.88 112 GLU A C 1
ATOM 836 O O . GLU A 1 112 ? 1.996 -18.352 5.773 1.00 79.88 112 GLU A O 1
ATOM 841 N N . ALA A 1 113 ? 1.885 -19.513 3.853 1.00 83.50 113 ALA A N 1
ATOM 842 C CA . ALA A 1 113 ? 1.010 -18.582 3.156 1.00 83.50 113 ALA A CA 1
ATOM 843 C C . ALA A 1 113 ? 0.277 -19.247 2.001 1.00 83.50 113 ALA A C 1
ATOM 845 O O . ALA A 1 113 ? 0.768 -20.186 1.381 1.00 83.50 113 ALA A O 1
ATOM 846 N N . GLU A 1 114 ? -0.868 -18.684 1.660 1.00 85.19 114 GLU A N 1
ATOM 847 C CA . GLU A 1 114 ? -1.595 -19.008 0.444 1.00 85.19 114 GLU A CA 1
ATOM 848 C C . GLU A 1 114 ? -1.193 -18.037 -0.673 1.00 85.19 114 GLU A C 1
ATOM 850 O O . GLU A 1 114 ? -1.174 -16.814 -0.478 1.00 85.19 114 GLU A O 1
ATOM 855 N N . LEU A 1 115 ? -0.878 -18.573 -1.853 1.00 85.12 115 LEU A N 1
ATOM 856 C CA . LEU A 1 115 ? -0.587 -17.766 -3.034 1.00 85.12 115 LEU A CA 1
ATOM 857 C C . LEU A 1 115 ? -1.872 -17.094 -3.531 1.00 85.12 115 LEU A C 1
ATOM 859 O O . LEU A 1 115 ? -2.849 -17.766 -3.845 1.00 85.12 115 LEU A O 1
ATOM 863 N N . ARG A 1 116 ? -1.871 -15.762 -3.636 1.00 85.75 116 ARG A N 1
ATOM 864 C CA . ARG A 1 116 ? -3.004 -14.995 -4.187 1.00 85.75 116 ARG A CA 1
ATOM 865 C C . ARG A 1 116 ? -2.744 -14.476 -5.589 1.00 85.75 116 ARG A C 1
ATOM 867 O O . ARG A 1 116 ? -3.670 -14.376 -6.384 1.00 85.75 116 ARG A O 1
ATOM 874 N N . LEU A 1 117 ? -1.495 -14.129 -5.877 1.00 85.94 117 LEU A N 1
ATOM 875 C CA . LEU A 1 117 ? -1.069 -13.649 -7.184 1.00 85.94 117 LEU A CA 1
ATOM 876 C C . LEU A 1 117 ? 0.410 -13.964 -7.371 1.00 85.94 117 LEU A C 1
ATOM 878 O O . LEU A 1 117 ? 1.202 -13.765 -6.451 1.00 85.94 117 LEU A O 1
ATOM 882 N N . ALA A 1 118 ? 0.779 -14.382 -8.574 1.00 87.88 118 ALA A N 1
ATOM 883 C CA . ALA A 1 118 ? 2.153 -14.359 -9.042 1.00 87.88 118 ALA A CA 1
ATOM 884 C C . ALA A 1 118 ? 2.164 -13.689 -10.417 1.00 87.88 118 ALA A C 1
ATOM 886 O O . ALA A 1 118 ? 1.511 -14.158 -11.347 1.00 87.88 118 ALA A O 1
ATOM 887 N N . GLU A 1 119 ? 2.887 -12.586 -10.532 1.00 88.38 119 GLU A N 1
ATOM 888 C CA . GLU A 1 119 ? 3.056 -11.836 -11.768 1.00 88.38 119 GLU A CA 1
ATOM 889 C C . GLU A 1 119 ? 4.534 -11.845 -12.150 1.00 88.38 119 GLU A C 1
ATOM 891 O O . GLU A 1 119 ? 5.399 -11.612 -11.306 1.00 88.38 119 GLU A O 1
ATOM 896 N N . TYR A 1 120 ? 4.816 -12.097 -13.426 1.00 90.25 120 TYR A N 1
ATOM 897 C CA . TYR A 1 120 ? 6.150 -11.997 -14.002 1.00 90.25 120 TYR A CA 1
ATOM 898 C C . TYR A 1 120 ? 6.118 -11.049 -15.195 1.00 90.25 120 TYR A C 1
ATOM 900 O O . TYR A 1 120 ? 5.324 -11.213 -16.119 1.00 90.25 120 TYR A O 1
ATOM 908 N N . THR A 1 121 ? 7.018 -10.074 -15.180 1.00 91.00 121 THR A N 1
ATOM 909 C CA . THR A 1 121 ? 7.280 -9.171 -16.295 1.00 91.00 121 THR A CA 1
ATOM 910 C C . THR A 1 121 ? 8.659 -9.492 -16.858 1.00 91.00 121 THR A C 1
ATOM 912 O O . THR A 1 121 ? 9.671 -9.336 -16.171 1.00 91.00 121 THR A O 1
ATOM 915 N N . ALA A 1 122 ? 8.707 -9.931 -18.115 1.00 89.62 122 ALA A N 1
ATOM 916 C CA . ALA A 1 122 ? 9.964 -10.153 -18.821 1.00 89.62 122 ALA A CA 1
ATOM 917 C C . ALA A 1 122 ? 10.707 -8.829 -19.068 1.00 89.62 122 ALA A C 1
ATOM 919 O O . ALA A 1 122 ? 10.090 -7.765 -19.199 1.00 89.62 122 ALA A O 1
ATOM 920 N N . ALA A 1 123 ? 12.037 -8.908 -19.162 1.00 90.31 123 ALA A N 1
ATOM 921 C CA . ALA A 1 123 ? 12.855 -7.766 -19.549 1.00 90.31 123 ALA A CA 1
ATOM 922 C C . ALA A 1 123 ? 12.428 -7.276 -20.940 1.00 90.31 123 ALA A C 1
ATOM 924 O O . ALA A 1 123 ? 12.242 -8.073 -21.862 1.00 90.31 123 ALA A O 1
ATOM 925 N N . HIS A 1 124 ? 12.242 -5.969 -21.088 1.00 87.12 124 HIS A N 1
ATOM 926 C CA . HIS A 1 124 ? 11.772 -5.375 -22.336 1.00 87.12 124 HIS A CA 1
ATOM 927 C C . HIS A 1 124 ? 12.261 -3.936 -22.476 1.00 87.12 124 HIS A C 1
ATOM 929 O O . HIS A 1 124 ? 12.670 -3.302 -21.509 1.00 87.12 124 HIS A O 1
ATOM 935 N N . ALA A 1 125 ? 12.212 -3.393 -23.690 1.00 87.44 125 ALA A N 1
ATOM 936 C CA . ALA A 1 125 ? 12.479 -1.979 -23.925 1.00 87.44 125 ALA A CA 1
ATOM 937 C C . ALA A 1 125 ? 11.162 -1.239 -24.170 1.00 87.44 125 ALA A C 1
ATOM 939 O O . ALA A 1 125 ? 10.382 -1.619 -25.044 1.00 87.44 125 ALA A O 1
ATOM 940 N N . ARG A 1 126 ? 10.927 -0.148 -23.437 1.00 79.19 126 ARG A N 1
ATOM 941 C CA . ARG A 1 126 ? 9.788 0.752 -23.655 1.00 79.19 126 ARG A CA 1
ATOM 942 C C . ARG A 1 126 ? 10.325 2.144 -23.957 1.00 79.19 126 ARG A C 1
ATOM 944 O O . ARG A 1 126 ? 11.082 2.690 -23.166 1.00 79.19 126 ARG A O 1
ATOM 951 N N . TYR A 1 127 ? 9.970 2.703 -25.115 1.00 81.25 127 TYR A N 1
ATOM 952 C CA . TYR A 1 127 ? 10.482 4.002 -25.586 1.00 81.25 127 TYR A CA 1
ATOM 953 C C . TYR A 1 127 ? 12.017 4.121 -25.532 1.00 81.25 127 TYR A C 1
ATOM 955 O O . TYR A 1 127 ? 12.550 5.148 -25.128 1.00 81.25 127 TYR A O 1
ATOM 963 N N . LYS A 1 128 ? 12.734 3.065 -25.945 1.00 84.25 128 LYS A N 1
ATOM 964 C CA . LYS A 1 128 ? 14.210 2.955 -25.898 1.00 84.25 128 LYS A CA 1
ATOM 965 C C . LYS A 1 128 ? 14.824 2.929 -24.491 1.00 84.25 128 LYS A C 1
ATOM 967 O O . LYS A 1 128 ? 16.038 2.795 -24.379 1.00 84.25 128 LYS A O 1
ATOM 972 N N . THR A 1 129 ? 14.022 2.989 -23.434 1.00 80.81 129 THR A N 1
ATOM 973 C CA . THR A 1 129 ? 14.487 2.736 -22.071 1.00 80.81 129 THR A CA 1
ATOM 974 C C . THR A 1 129 ? 14.440 1.230 -21.809 1.00 80.81 129 THR A C 1
ATOM 976 O O . THR A 1 129 ? 13.371 0.634 -21.983 1.00 80.81 129 THR A O 1
ATOM 979 N N . PRO A 1 130 ? 15.563 0.592 -21.435 1.00 84.56 130 PRO A N 1
ATOM 980 C CA . PRO A 1 130 ? 15.564 -0.803 -21.019 1.00 84.56 130 PRO A CA 1
ATOM 981 C C . PRO A 1 130 ? 14.894 -0.945 -19.647 1.00 84.56 130 PRO A C 1
ATOM 983 O O . PRO A 1 130 ? 15.122 -0.135 -18.751 1.00 84.56 130 PRO A O 1
ATOM 986 N N . TRP A 1 131 ? 14.068 -1.976 -19.503 1.00 85.06 131 TRP A N 1
ATOM 987 C CA . TRP A 1 131 ? 13.439 -2.389 -18.256 1.00 85.06 131 TRP A CA 1
ATOM 988 C C . TRP A 1 131 ? 13.895 -3.804 -17.926 1.00 85.06 131 TRP A C 1
ATOM 990 O O . TRP A 1 131 ? 13.750 -4.715 -18.748 1.00 85.06 131 TRP A O 1
ATOM 1000 N N . ASP A 1 132 ? 14.427 -3.976 -16.720 1.00 89.06 132 ASP A N 1
ATOM 1001 C CA . ASP A 1 132 ? 14.823 -5.284 -16.208 1.00 89.06 132 ASP A CA 1
ATOM 1002 C C . ASP A 1 132 ? 13.591 -6.169 -15.973 1.00 89.06 132 ASP A C 1
ATOM 1004 O O . ASP A 1 132 ? 12.463 -5.689 -15.800 1.00 89.06 132 ASP A O 1
ATOM 1008 N N . SER A 1 133 ? 13.799 -7.485 -15.950 1.00 90.00 133 SER A N 1
ATOM 1009 C CA . SER A 1 133 ? 12.741 -8.415 -15.564 1.00 90.00 133 SER A CA 1
ATOM 1010 C C . SER A 1 133 ? 12.329 -8.173 -14.110 1.00 90.00 133 SER A C 1
ATOM 1012 O O . SER A 1 133 ? 13.138 -7.791 -13.265 1.00 90.00 133 SER A O 1
ATOM 1014 N N . SER A 1 134 ? 11.059 -8.400 -13.794 1.00 90.50 134 SER A N 1
ATOM 1015 C CA . SER A 1 134 ? 10.567 -8.291 -12.421 1.00 90.50 134 SER A CA 1
ATOM 1016 C C . SER A 1 134 ? 9.476 -9.307 -12.134 1.00 90.50 134 SER A C 1
ATOM 1018 O O . SER A 1 134 ? 8.824 -9.813 -13.048 1.00 90.50 134 SER A O 1
ATOM 1020 N N . ALA A 1 135 ? 9.297 -9.631 -10.861 1.00 89.38 135 ALA A N 1
ATOM 1021 C CA . ALA A 1 135 ? 8.235 -10.503 -10.400 1.00 89.38 135 ALA A CA 1
ATOM 1022 C C . ALA A 1 135 ? 7.617 -9.950 -9.121 1.00 89.38 135 ALA A C 1
ATOM 1024 O O . ALA A 1 135 ? 8.323 -9.468 -8.236 1.00 89.38 135 ALA A O 1
ATOM 1025 N N . VAL A 1 136 ? 6.295 -10.059 -9.024 1.00 87.81 136 VAL A N 1
ATOM 1026 C CA . VAL A 1 136 ? 5.536 -9.692 -7.830 1.00 87.81 136 VAL A CA 1
ATOM 1027 C C . VAL A 1 136 ? 4.721 -10.892 -7.389 1.00 87.81 136 VAL A C 1
ATOM 1029 O O . VAL A 1 136 ? 3.956 -11.457 -8.167 1.00 87.81 136 VAL A O 1
ATOM 1032 N N . VAL A 1 137 ? 4.870 -11.271 -6.125 1.00 86.06 137 VAL A N 1
ATOM 1033 C CA . VAL A 1 137 ? 4.113 -12.360 -5.512 1.00 86.06 137 VAL A CA 1
ATOM 1034 C C . VAL A 1 137 ? 3.307 -11.803 -4.346 1.00 86.06 137 VAL A C 1
ATOM 1036 O O . VAL A 1 137 ? 3.856 -11.159 -3.452 1.00 86.06 137 VAL A O 1
ATOM 1039 N N . LEU A 1 138 ? 1.997 -12.045 -4.356 1.00 85.62 138 LEU A N 1
ATOM 1040 C CA . LEU A 1 138 ? 1.094 -11.715 -3.258 1.00 85.62 138 LEU A CA 1
ATOM 1041 C C . LEU A 1 138 ? 0.778 -12.965 -2.457 1.00 85.62 138 LEU A C 1
ATOM 1043 O O . LEU A 1 138 ? 0.258 -13.948 -2.990 1.00 85.62 138 LEU A O 1
ATOM 1047 N N . LEU A 1 139 ? 1.050 -12.889 -1.163 1.00 84.12 139 LEU A N 1
ATOM 1048 C CA . LEU A 1 139 ? 0.899 -13.985 -0.225 1.00 84.12 139 LEU A CA 1
ATOM 1049 C C . LEU A 1 139 ? -0.106 -13.586 0.846 1.00 84.12 139 LEU A C 1
ATOM 1051 O O . LEU A 1 139 ? 0.044 -12.549 1.490 1.00 84.12 139 LEU A O 1
ATOM 1055 N N . ALA A 1 140 ? -1.144 -14.394 1.031 1.00 83.62 140 ALA A N 1
ATOM 1056 C CA . ALA A 1 140 ? -2.078 -14.233 2.132 1.00 83.62 140 ALA A CA 1
ATOM 1057 C C . ALA A 1 140 ? -1.653 -15.129 3.293 1.00 83.62 140 ALA A C 1
ATOM 1059 O O . ALA A 1 140 ? -1.515 -16.340 3.139 1.00 83.62 140 ALA A O 1
ATOM 1060 N N . HIS A 1 141 ? -1.482 -14.534 4.465 1.00 78.00 141 HIS A N 1
ATOM 1061 C CA . HIS A 1 141 ? -1.113 -15.253 5.674 1.00 78.00 141 HIS A CA 1
ATOM 1062 C C . HIS A 1 141 ? -2.330 -15.435 6.562 1.00 78.00 141 HIS A C 1
ATOM 1064 O O . HIS A 1 141 ? -2.984 -14.428 6.893 1.00 78.00 141 HIS A O 1
ATOM 1070 N N . PRO A 1 142 ? -2.620 -16.679 6.979 1.00 67.06 142 PRO A N 1
ATOM 1071 C CA . PRO A 1 142 ? -3.592 -16.894 8.023 1.00 67.06 142 PRO A CA 1
ATOM 1072 C C . PRO A 1 142 ? -3.094 -16.220 9.309 1.00 67.06 142 PRO A C 1
ATOM 1074 O O . PRO A 1 142 ? -1.888 -16.035 9.512 1.00 67.06 142 PRO A O 1
ATOM 1077 N N . PRO A 1 143 ? -4.009 -15.794 10.186 1.00 65.69 143 PRO A N 1
ATOM 1078 C CA . PRO A 1 143 ? -3.618 -15.275 11.483 1.00 65.69 143 PRO A CA 1
ATOM 1079 C C . PRO A 1 143 ? -2.775 -16.309 12.244 1.00 65.69 143 PRO A C 1
ATOM 1081 O O . PRO A 1 143 ? -3.180 -17.456 12.381 1.00 65.69 143 PRO A O 1
ATOM 1084 N N . ALA A 1 144 ? -1.609 -15.913 12.761 1.00 58.06 144 ALA A N 1
ATOM 1085 C CA . ALA A 1 144 ? -0.835 -16.792 13.634 1.00 58.06 144 ALA A CA 1
ATOM 1086 C C . ALA A 1 144 ? -1.619 -17.044 14.939 1.00 58.06 144 ALA A C 1
ATOM 1088 O O . ALA A 1 144 ? -2.010 -16.079 15.601 1.00 58.06 144 ALA A O 1
ATOM 1089 N N . GLY A 1 145 ? -1.822 -18.307 15.323 1.00 56.81 145 GLY A N 1
ATOM 1090 C CA . GLY A 1 145 ? -2.511 -18.720 16.556 1.00 56.81 145 GLY A CA 1
ATOM 1091 C C . GLY A 1 145 ? -4.049 -18.729 16.492 1.00 56.81 145 GLY A C 1
ATOM 1092 O O . GLY A 1 145 ? -4.659 -18.074 15.652 1.00 56.81 145 GLY A O 1
ATOM 1093 N N . ASP A 1 146 ? -4.675 -19.430 17.441 1.00 53.66 146 ASP A N 1
ATOM 1094 C CA . ASP A 1 146 ? -6.094 -19.847 17.421 1.00 53.66 146 ASP A CA 1
ATOM 1095 C C . ASP A 1 146 ? -7.131 -18.754 17.743 1.00 53.66 146 ASP A C 1
ATOM 1097 O O . ASP A 1 146 ? -8.264 -19.045 18.127 1.00 53.66 146 ASP A O 1
ATOM 1101 N N . SER A 1 147 ? -6.787 -17.469 17.622 1.00 47.25 147 SER A N 1
ATOM 1102 C CA . SER A 1 147 ? -7.747 -16.410 17.946 1.00 47.25 147 SER A CA 1
ATOM 1103 C C . SER A 1 147 ? -8.650 -16.086 16.747 1.00 47.25 147 SER A C 1
ATOM 1105 O O . SER A 1 147 ? -8.159 -15.533 15.757 1.00 47.25 147 SER A O 1
ATOM 1107 N N . PRO A 1 148 ? -9.978 -16.305 16.839 1.00 49.00 148 PRO A N 1
ATOM 1108 C CA . PRO A 1 148 ? -10.916 -16.071 15.735 1.00 49.00 148 PRO A CA 1
ATOM 1109 C C . PRO A 1 148 ? -11.083 -14.585 15.364 1.00 49.00 148 PRO A C 1
ATOM 1111 O O . PRO A 1 148 ? -11.718 -14.258 14.365 1.00 49.00 148 PRO A O 1
ATOM 1114 N N . SER A 1 149 ? -10.516 -13.663 16.150 1.00 54.56 149 SER A N 1
ATOM 1115 C CA . SER A 1 149 ? -10.542 -12.219 15.885 1.00 54.56 149 SER A CA 1
ATOM 1116 C C . SER A 1 149 ? -9.326 -11.714 15.098 1.00 54.56 149 SER A C 1
ATOM 1118 O O . SER A 1 149 ? -9.303 -10.552 14.667 1.00 54.56 149 SER A O 1
ATOM 1120 N N . ARG A 1 150 ? -8.304 -12.557 14.890 1.00 59.38 150 ARG A N 1
ATOM 1121 C CA . ARG A 1 150 ? -7.108 -12.166 14.142 1.00 59.38 150 ARG A CA 1
ATOM 1122 C C . ARG A 1 150 ? -7.381 -12.193 12.638 1.00 59.38 150 ARG A C 1
ATOM 1124 O O . ARG A 1 150 ? -8.037 -13.074 12.096 1.00 59.38 150 ARG A O 1
ATOM 1131 N N . ARG A 1 151 ? -6.887 -11.161 11.958 1.00 65.81 151 ARG A N 1
ATOM 1132 C CA . ARG A 1 151 ? -7.181 -10.887 10.549 1.00 65.81 151 ARG A CA 1
ATOM 1133 C C . ARG A 1 151 ? -6.095 -11.468 9.655 1.00 65.81 151 ARG A C 1
ATOM 1135 O O . ARG A 1 151 ? -4.915 -11.353 9.984 1.00 65.81 151 ARG A O 1
ATOM 1142 N N . TRP A 1 152 ? -6.509 -11.999 8.507 1.00 68.69 152 TRP A N 1
ATOM 1143 C CA . TRP A 1 152 ? -5.616 -12.307 7.395 1.00 68.69 152 TRP A CA 1
ATOM 1144 C C . TRP A 1 152 ? -4.781 -11.082 7.022 1.00 68.69 152 TRP A C 1
ATOM 1146 O O . TRP A 1 152 ? -5.285 -9.952 7.022 1.00 68.69 152 TRP A O 1
ATOM 1156 N N . ARG A 1 153 ? -3.506 -11.312 6.712 1.00 73.38 153 ARG A N 1
ATOM 1157 C CA . ARG A 1 153 ? -2.574 -10.274 6.259 1.00 73.38 153 ARG A CA 1
ATOM 1158 C C . ARG A 1 153 ? -2.099 -10.597 4.855 1.00 73.38 153 ARG A C 1
ATOM 1160 O O . ARG A 1 153 ? -1.935 -11.766 4.525 1.00 73.38 153 ARG A O 1
ATOM 1167 N N . LEU A 1 154 ? -1.874 -9.566 4.052 1.00 77.44 154 LEU A N 1
ATOM 1168 C CA . LEU A 1 154 ? -1.298 -9.710 2.723 1.00 77.44 154 LEU A CA 1
ATOM 1169 C C . LEU A 1 154 ? 0.155 -9.239 2.766 1.00 77.44 154 LEU A C 1
ATOM 1171 O O . LEU A 1 154 ? 0.423 -8.127 3.215 1.00 77.44 154 LEU A O 1
ATOM 1175 N N . HIS A 1 155 ? 1.075 -10.070 2.297 1.00 77.50 155 HIS A N 1
ATOM 1176 C CA . HIS A 1 155 ? 2.476 -9.726 2.109 1.00 77.50 155 HIS A CA 1
ATOM 1177 C C . HIS A 1 155 ? 2.790 -9.665 0.620 1.00 77.50 155 HIS A C 1
ATOM 1179 O O . HIS A 1 155 ? 2.286 -10.458 -0.177 1.00 77.50 155 HIS A O 1
ATOM 1185 N N . VAL A 1 156 ? 3.628 -8.701 0.257 1.00 82.75 156 VAL A N 1
ATOM 1186 C CA . VAL A 1 156 ? 4.077 -8.484 -1.115 1.00 82.75 156 VAL A CA 1
ATOM 1187 C C . VAL A 1 156 ? 5.553 -8.834 -1.182 1.00 82.75 156 VAL A C 1
ATOM 1189 O O . VAL A 1 156 ? 6.372 -8.175 -0.543 1.00 82.75 156 VAL A O 1
ATOM 1192 N N . PHE A 1 157 ? 5.893 -9.822 -1.999 1.00 82.50 157 PHE A N 1
ATOM 1193 C CA . PHE A 1 157 ? 7.271 -10.150 -2.331 1.00 82.50 157 PHE A CA 1
ATOM 1194 C C . PHE A 1 157 ? 7.590 -9.616 -3.733 1.00 82.50 157 PHE A C 1
ATOM 1196 O O . PHE A 1 157 ? 7.082 -10.128 -4.729 1.00 82.50 157 PHE A O 1
ATOM 1203 N N . ASP A 1 158 ? 8.387 -8.546 -3.798 1.00 85.00 158 ASP A N 1
ATOM 1204 C CA . ASP A 1 158 ? 8.815 -7.886 -5.041 1.00 85.00 158 ASP A CA 1
ATOM 1205 C C . ASP A 1 158 ? 10.290 -8.205 -5.326 1.00 85.00 158 ASP A C 1
ATOM 1207 O O . ASP A 1 158 ? 11.145 -8.088 -4.437 1.00 85.00 158 ASP A O 1
ATOM 1211 N N . VAL A 1 159 ? 10.569 -8.608 -6.565 1.00 86.19 159 VAL A N 1
ATOM 1212 C CA . VAL A 1 159 ? 11.883 -9.020 -7.065 1.00 86.19 159 VAL A CA 1
ATOM 1213 C C . VAL A 1 159 ? 12.161 -8.312 -8.387 1.00 86.19 159 VAL A C 1
ATOM 1215 O O . VAL A 1 159 ? 11.370 -8.402 -9.325 1.00 86.19 159 VAL A O 1
ATOM 1218 N N . GLY A 1 160 ? 13.306 -7.638 -8.479 1.00 88.19 160 GLY A N 1
ATOM 1219 C CA . GLY A 1 160 ? 13.854 -7.123 -9.736 1.00 88.19 160 GLY A CA 1
ATOM 1220 C C . GLY A 1 160 ? 14.934 -8.050 -10.292 1.00 88.19 160 GLY A C 1
ATOM 1221 O O . GLY A 1 160 ? 15.414 -8.924 -9.577 1.00 88.19 160 GLY A O 1
ATOM 1222 N N . ASP A 1 161 ? 15.329 -7.864 -11.551 1.00 88.19 161 ASP A N 1
ATOM 1223 C CA . ASP A 1 161 ? 16.383 -8.650 -12.215 1.00 88.19 161 ASP A CA 1
ATOM 1224 C C . ASP A 1 161 ? 16.193 -10.164 -11.984 1.00 88.19 161 ASP A C 1
ATOM 1226 O O . ASP A 1 161 ? 17.013 -10.865 -11.379 1.00 88.19 161 ASP A O 1
ATOM 1230 N N . VAL A 1 162 ? 15.003 -10.646 -12.353 1.00 90.00 162 VAL A N 1
ATOM 1231 C CA . VAL A 1 162 ? 14.561 -12.022 -12.119 1.00 90.00 162 VAL A CA 1
ATOM 1232 C C . VAL A 1 162 ? 15.406 -12.976 -12.953 1.00 90.00 162 VAL A C 1
ATOM 1234 O O . VAL A 1 162 ? 15.311 -13.009 -14.181 1.00 90.00 162 VAL A O 1
ATOM 1237 N N . SER A 1 163 ? 16.183 -13.796 -12.252 1.00 89.38 163 SER A N 1
ATOM 1238 C CA . SER A 1 163 ? 17.024 -14.858 -12.814 1.00 89.38 163 SER A CA 1
ATOM 1239 C C . SER A 1 163 ? 16.286 -16.191 -12.926 1.00 89.38 163 SER A C 1
ATOM 1241 O O . SER A 1 163 ? 16.653 -17.043 -13.735 1.00 89.38 163 SER A O 1
ATOM 1243 N N . ARG A 1 164 ? 15.232 -16.385 -12.122 1.00 88.31 164 ARG A N 1
ATOM 1244 C CA . ARG A 1 164 ? 14.371 -17.566 -12.174 1.00 88.31 164 ARG A CA 1
ATOM 1245 C C . ARG A 1 164 ? 12.955 -17.218 -11.736 1.00 88.31 164 ARG A C 1
ATOM 1247 O O . ARG A 1 164 ? 12.765 -16.625 -10.679 1.00 88.31 164 ARG A O 1
ATOM 1254 N N . PHE A 1 165 ? 11.979 -17.652 -12.526 1.00 90.56 165 PHE A N 1
ATOM 1255 C CA . PHE A 1 165 ? 10.568 -17.660 -12.162 1.00 90.56 165 PHE A CA 1
ATOM 1256 C C . PHE A 1 165 ? 9.962 -18.987 -12.615 1.00 90.56 165 PHE A C 1
ATOM 1258 O O . PHE A 1 165 ? 9.846 -19.245 -13.813 1.00 90.56 165 PHE A O 1
ATOM 1265 N N . ARG A 1 166 ? 9.614 -19.855 -11.665 1.00 88.88 166 ARG A N 1
ATOM 1266 C CA . ARG A 1 166 ? 8.938 -21.128 -11.933 1.00 88.88 166 ARG A CA 1
ATOM 1267 C C . ARG A 1 166 ? 7.641 -21.171 -11.144 1.00 88.88 166 ARG A C 1
ATOM 1269 O O . ARG A 1 166 ? 7.680 -21.047 -9.927 1.00 88.88 166 ARG A O 1
ATOM 1276 N N . LEU A 1 167 ? 6.527 -21.378 -11.840 1.00 88.00 167 LEU A N 1
ATOM 1277 C CA . LEU A 1 167 ? 5.198 -21.522 -11.255 1.00 88.00 167 LEU A CA 1
ATOM 1278 C C . LEU A 1 167 ? 4.571 -22.830 -11.746 1.00 88.00 167 LEU A C 1
ATOM 1280 O O . LEU A 1 167 ? 4.478 -23.064 -12.950 1.00 88.00 167 LEU A O 1
ATOM 1284 N N . ARG A 1 168 ? 4.140 -23.672 -10.811 1.00 83.62 168 ARG A N 1
ATOM 1285 C CA . ARG A 1 168 ? 3.366 -24.891 -11.056 1.00 83.62 168 ARG A CA 1
ATOM 1286 C C . ARG A 1 168 ? 1.955 -24.681 -10.517 1.00 83.62 168 ARG A C 1
ATOM 1288 O O . ARG A 1 168 ? 1.751 -24.684 -9.309 1.00 83.62 168 ARG A O 1
ATOM 1295 N N . SER A 1 169 ? 1.005 -24.410 -11.407 1.00 67.31 169 SER A N 1
ATOM 1296 C CA . SER A 1 169 ? -0.355 -23.984 -11.043 1.00 67.31 169 SER A CA 1
ATOM 1297 C C . SER A 1 169 ? -1.203 -25.074 -10.384 1.00 67.31 169 SER A C 1
ATOM 1299 O O . SER A 1 169 ? -2.194 -24.753 -9.745 1.00 67.31 169 SER A O 1
ATOM 1301 N N . ASP A 1 170 ? -0.821 -26.342 -10.528 1.00 65.31 170 ASP A N 1
ATOM 1302 C CA . ASP A 1 170 ? -1.489 -27.519 -9.958 1.00 65.31 170 ASP A CA 1
ATOM 1303 C C . ASP A 1 170 ? -1.253 -27.699 -8.450 1.00 65.31 170 ASP A C 1
ATOM 1305 O O . ASP A 1 170 ? -1.756 -28.648 -7.859 1.00 65.31 170 ASP A O 1
ATOM 1309 N N . ALA A 1 171 ? -0.475 -26.815 -7.823 1.00 62.50 171 ALA A N 1
ATOM 1310 C CA . ALA A 1 171 ? 0.061 -27.039 -6.488 1.00 62.50 171 ALA A CA 1
ATOM 1311 C C . ALA A 1 171 ? -0.267 -25.933 -5.474 1.00 62.50 171 ALA A C 1
ATOM 1313 O O . ALA A 1 171 ? 0.451 -25.818 -4.482 1.00 62.50 171 ALA A O 1
ATOM 1314 N N . PHE A 1 172 ? -1.311 -25.131 -5.721 1.00 67.56 172 PHE A N 1
ATOM 1315 C CA . PHE A 1 172 ? -1.757 -24.064 -4.817 1.00 67.56 172 PHE A CA 1
ATOM 1316 C C . PHE A 1 172 ? -3.211 -24.252 -4.381 1.00 67.56 172 PHE A C 1
ATOM 1318 O O . PHE A 1 172 ? -4.092 -23.523 -4.829 1.00 67.56 172 PHE A O 1
ATOM 1325 N N . ASP A 1 173 ? -3.430 -25.203 -3.474 1.00 69.62 173 ASP A N 1
ATOM 1326 C CA . ASP A 1 173 ? -4.681 -25.358 -2.733 1.00 69.62 173 ASP A CA 1
ATOM 1327 C C . ASP A 1 173 ? -4.404 -25.105 -1.246 1.00 69.62 173 ASP A C 1
ATOM 1329 O O . ASP A 1 173 ? -3.874 -25.956 -0.529 1.00 69.62 173 ASP A O 1
ATOM 1333 N N . GLY A 1 174 ? -4.767 -23.909 -0.779 1.00 72.69 174 GLY A N 1
ATOM 1334 C CA . GLY A 1 174 ? -4.598 -23.500 0.614 1.00 72.69 174 GLY A CA 1
ATOM 1335 C C . GLY A 1 174 ? -3.183 -23.019 0.982 1.00 72.69 174 GLY A C 1
ATOM 1336 O O . GLY A 1 174 ? -2.396 -22.625 0.118 1.00 72.69 174 GLY A O 1
ATOM 1337 N N . PRO A 1 175 ? -2.869 -22.940 2.289 1.00 77.69 175 PRO A N 1
ATOM 1338 C CA . PRO A 1 175 ? -1.575 -22.466 2.770 1.00 77.69 175 PRO A CA 1
ATOM 1339 C C . PRO A 1 175 ? -0.444 -23.458 2.477 1.00 77.69 175 PRO A C 1
ATOM 1341 O O . PRO A 1 175 ? -0.556 -24.653 2.741 1.00 77.69 175 PRO A O 1
ATOM 1344 N N . HIS A 1 176 ? 0.687 -22.943 2.002 1.00 81.69 176 HIS A N 1
ATOM 1345 C CA . HIS A 1 176 ? 1.903 -23.710 1.759 1.00 81.69 176 HIS A CA 1
ATOM 1346 C C . HIS A 1 176 ? 3.067 -23.153 2.561 1.00 81.69 176 HIS A C 1
ATOM 1348 O O . HIS A 1 176 ? 3.141 -21.952 2.820 1.00 81.69 176 HIS A O 1
ATOM 1354 N N . ARG A 1 177 ? 4.014 -24.030 2.903 1.00 83.62 177 ARG A N 1
ATOM 1355 C CA . ARG A 1 177 ? 5.237 -23.637 3.600 1.00 83.62 177 ARG A CA 1
ATOM 1356 C C . ARG A 1 177 ? 6.086 -22.703 2.737 1.00 83.62 177 ARG A C 1
ATOM 1358 O O . ARG A 1 177 ? 6.281 -22.979 1.551 1.00 83.62 177 ARG A O 1
ATOM 1365 N N . LEU A 1 178 ? 6.605 -21.646 3.354 1.00 82.75 178 LEU A N 1
ATOM 1366 C CA . LEU A 1 178 ? 7.559 -20.716 2.760 1.00 82.75 178 LEU A CA 1
ATOM 1367 C C . LEU A 1 178 ? 8.971 -20.958 3.260 1.00 82.75 178 LEU A C 1
ATOM 1369 O O . LEU A 1 178 ? 9.189 -21.246 4.436 1.00 82.75 178 LEU A O 1
ATOM 1373 N N . TRP A 1 179 ? 9.932 -20.747 2.371 1.00 82.31 179 TRP A N 1
ATOM 1374 C CA . TRP A 1 179 ? 11.327 -20.576 2.746 1.00 82.31 179 TRP A CA 1
ATOM 1375 C C . TRP A 1 179 ? 12.090 -19.775 1.692 1.00 82.31 179 TRP A C 1
ATOM 1377 O O . TRP A 1 179 ? 11.617 -19.538 0.578 1.00 82.31 179 TRP A O 1
ATOM 1387 N N . THR A 1 180 ? 13.294 -19.356 2.062 1.00 80.06 180 THR A N 1
ATOM 1388 C CA . THR A 1 180 ? 14.291 -18.790 1.152 1.00 80.06 180 THR A CA 1
ATOM 1389 C C . THR A 1 180 ? 15.414 -19.801 0.961 1.00 80.06 180 THR A C 1
ATOM 1391 O O . THR A 1 180 ? 15.652 -20.644 1.824 1.00 80.06 180 THR A O 1
ATOM 1394 N N . ASP A 1 181 ? 16.121 -19.730 -0.164 1.00 73.06 181 ASP A N 1
ATOM 1395 C CA . ASP A 1 181 ? 17.250 -20.632 -0.456 1.00 73.06 181 ASP A CA 1
ATOM 1396 C C . ASP A 1 181 ? 18.530 -20.242 0.320 1.00 73.06 181 ASP A C 1
ATOM 1398 O O . ASP A 1 181 ? 19.606 -20.770 0.070 1.00 73.06 181 ASP A O 1
ATOM 1402 N N . GLY A 1 182 ? 18.453 -19.255 1.226 1.00 61.72 182 GLY A N 1
ATOM 1403 C CA . GLY A 1 182 ? 19.603 -18.758 1.992 1.00 61.72 182 GLY A CA 1
ATOM 1404 C C . GLY A 1 182 ? 20.744 -18.165 1.151 1.00 61.72 182 GLY A C 1
ATOM 1405 O O . GLY A 1 182 ? 21.824 -17.925 1.688 1.00 61.72 182 GLY A O 1
ATOM 1406 N N . GLU A 1 183 ? 20.545 -17.942 -0.155 1.00 60.28 183 GLU A N 1
ATOM 1407 C CA . GLU A 1 183 ? 21.573 -17.363 -1.025 1.00 60.28 183 GLU A CA 1
ATOM 1408 C C . GLU A 1 183 ? 21.969 -15.941 -0.585 1.00 60.28 183 GLU A C 1
ATOM 1410 O O . GLU A 1 183 ? 21.216 -15.245 0.092 1.00 60.28 183 GLU A O 1
ATOM 1415 N N . ALA A 1 184 ? 23.184 -15.539 -0.984 1.00 59.78 184 ALA A N 1
ATOM 1416 C CA . ALA A 1 184 ? 23.869 -14.296 -0.626 1.00 59.78 184 ALA A CA 1
ATOM 1417 C C . ALA A 1 184 ? 22.953 -13.068 -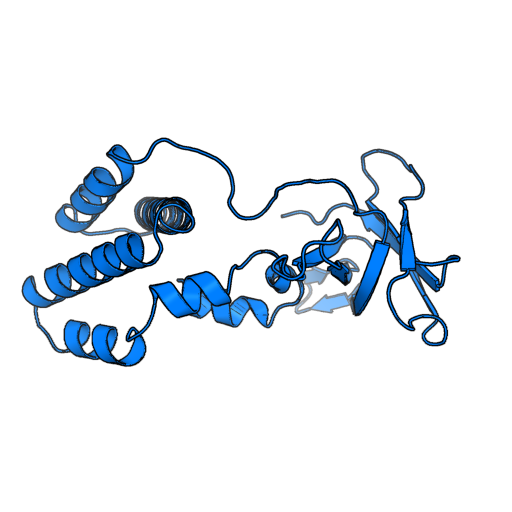0.457 1.00 59.78 184 ALA A C 1
ATOM 1419 O O . ALA A 1 184 ? 22.033 -12.865 -1.240 1.00 59.78 184 ALA A O 1
ATOM 1420 N N . VAL A 1 185 ? 23.307 -12.182 0.484 1.00 57.59 185 VAL A N 1
ATOM 1421 C CA . VAL A 1 185 ? 22.554 -10.977 0.913 1.00 57.59 185 VAL A CA 1
ATOM 1422 C C . VAL A 1 185 ? 22.018 -10.103 -0.240 1.00 57.59 185 VAL A C 1
ATOM 1424 O O . VAL A 1 185 ? 21.025 -9.405 -0.076 1.00 57.59 185 VAL A O 1
ATOM 1427 N N . SER A 1 186 ? 22.641 -10.140 -1.422 1.00 61.81 186 SER A N 1
ATOM 1428 C CA . SER A 1 186 ? 22.229 -9.378 -2.610 1.00 61.81 186 SER A CA 1
ATOM 1429 C C . SER A 1 186 ? 21.163 -10.050 -3.491 1.00 61.81 186 SER A C 1
ATOM 1431 O O . SER A 1 186 ? 20.711 -9.440 -4.466 1.00 61.81 186 SER A O 1
ATOM 1433 N N . ARG A 1 187 ? 20.759 -11.290 -3.189 1.00 74.31 187 ARG A N 1
ATOM 1434 C CA . ARG A 1 187 ? 19.733 -12.042 -3.920 1.00 74.31 187 ARG A CA 1
ATOM 1435 C C . ARG A 1 187 ? 18.491 -12.250 -3.065 1.00 74.31 187 ARG A C 1
ATOM 1437 O O . ARG A 1 187 ? 18.542 -12.829 -1.986 1.00 74.31 187 ARG A O 1
ATOM 1444 N N . LYS A 1 188 ? 17.343 -11.847 -3.605 1.00 81.12 188 LYS A N 1
ATOM 1445 C CA . LYS A 1 188 ? 16.030 -12.192 -3.062 1.00 81.12 188 LYS A CA 1
ATOM 1446 C C . LYS A 1 188 ? 15.586 -13.519 -3.660 1.00 81.12 188 LYS A C 1
ATOM 1448 O O . LYS A 1 188 ? 15.579 -13.679 -4.882 1.00 81.12 188 LYS A O 1
ATOM 1453 N N . SER A 1 189 ? 15.200 -14.458 -2.802 1.00 85.00 189 SER A N 1
ATOM 1454 C CA . SER A 1 189 ? 14.604 -15.729 -3.209 1.00 85.00 189 SER A CA 1
ATOM 1455 C C . SER A 1 189 ? 13.341 -16.013 -2.408 1.00 85.00 189 SER A C 1
ATOM 1457 O O . SER A 1 189 ? 13.267 -15.679 -1.227 1.00 85.00 189 SER A O 1
ATOM 1459 N N . LEU A 1 190 ? 12.354 -16.616 -3.061 1.00 86.69 190 LEU A N 1
ATOM 1460 C CA . LEU A 1 190 ? 11.137 -17.114 -2.439 1.00 86.69 190 LEU A CA 1
ATOM 1461 C C . LEU A 1 190 ? 10.800 -18.471 -3.038 1.00 86.69 190 LEU A C 1
ATOM 1463 O O . LEU A 1 190 ? 10.625 -18.589 -4.253 1.00 86.69 190 LEU A O 1
ATOM 1467 N N . ILE A 1 191 ? 10.663 -19.466 -2.167 1.00 85.81 191 ILE A N 1
ATOM 1468 C CA . ILE A 1 191 ? 10.189 -20.797 -2.520 1.00 85.81 191 ILE A CA 1
ATOM 1469 C C . ILE A 1 191 ? 8.909 -21.077 -1.727 1.00 85.81 191 ILE A C 1
ATOM 1471 O O . ILE A 1 191 ? 8.870 -20.878 -0.510 1.00 85.81 191 ILE A O 1
ATOM 1475 N N . LEU A 1 192 ? 7.856 -21.507 -2.427 1.00 85.62 192 LEU A N 1
ATOM 1476 C CA . LEU A 1 192 ? 6.556 -21.848 -1.840 1.00 85.62 192 LEU A CA 1
ATOM 1477 C C . LEU A 1 192 ? 6.174 -23.290 -2.173 1.00 85.62 192 LEU A C 1
ATOM 1479 O O . LEU A 1 192 ? 6.244 -23.708 -3.336 1.00 85.62 192 LEU A O 1
ATOM 1483 N N . GLY A 1 193 ? 5.723 -24.029 -1.154 1.00 81.38 193 GLY A N 1
ATOM 1484 C CA . GLY A 1 193 ? 5.421 -25.457 -1.291 1.00 81.38 193 GLY A CA 1
ATOM 1485 C C . GLY A 1 193 ? 6.663 -26.231 -1.734 1.00 81.38 193 GLY A C 1
ATOM 1486 O O . GLY A 1 193 ? 7.762 -25.714 -1.642 1.00 81.38 193 GLY A O 1
ATOM 1487 N N . GLN A 1 194 ? 6.535 -27.449 -2.260 1.00 81.81 194 GLN A N 1
ATOM 1488 C CA . GLN A 1 194 ? 7.680 -28.277 -2.691 1.00 81.81 194 GLN A CA 1
ATOM 1489 C C . GLN A 1 194 ? 8.357 -27.775 -3.994 1.00 81.81 194 GLN A C 1
ATOM 1491 O O . GLN A 1 194 ? 8.533 -28.528 -4.950 1.00 81.81 194 GLN A O 1
ATOM 1496 N N . GLY A 1 195 ? 8.716 -26.488 -4.065 1.00 79.81 195 GLY A N 1
ATOM 1497 C CA . GLY A 1 195 ? 9.227 -25.840 -5.277 1.00 79.81 195 GLY A CA 1
ATOM 1498 C C . GLY A 1 195 ? 8.141 -25.532 -6.309 1.00 79.81 195 GLY A C 1
ATOM 1499 O O . GLY A 1 195 ? 8.438 -25.384 -7.496 1.00 79.81 195 GLY A O 1
ATOM 1500 N N . SER A 1 196 ? 6.881 -25.467 -5.873 1.00 83.94 196 SER A N 1
ATOM 1501 C CA . SER A 1 196 ? 5.735 -25.127 -6.719 1.00 83.94 196 SER A CA 1
ATOM 1502 C C . SER A 1 196 ? 5.814 -23.687 -7.216 1.00 83.94 196 SER A C 1
ATOM 1504 O O . SER A 1 196 ? 5.459 -23.406 -8.360 1.00 83.94 196 SER A O 1
ATOM 1506 N N . LEU A 1 197 ? 6.328 -22.789 -6.373 1.00 87.56 197 LEU A N 1
ATOM 1507 C CA . LEU A 1 197 ? 6.816 -21.472 -6.765 1.00 87.56 197 LEU A CA 1
ATOM 1508 C C . LEU A 1 197 ? 8.303 -21.389 -6.414 1.00 87.56 197 LEU A C 1
ATOM 1510 O O . LEU A 1 197 ? 8.667 -21.689 -5.281 1.00 87.56 197 LEU A O 1
ATOM 1514 N N . ASP A 1 198 ? 9.138 -20.965 -7.359 1.00 90.25 198 ASP A N 1
ATOM 1515 C CA . ASP A 1 198 ? 10.547 -20.603 -7.137 1.00 90.25 198 ASP A CA 1
ATOM 1516 C C . ASP A 1 198 ? 10.816 -19.290 -7.880 1.00 90.25 198 ASP A C 1
ATOM 1518 O O . ASP A 1 198 ? 10.834 -19.255 -9.117 1.00 90.25 198 ASP A O 1
ATOM 1522 N N . VAL A 1 199 ? 10.969 -18.204 -7.122 1.00 88.69 199 VAL A N 1
ATOM 1523 C CA . VAL A 1 199 ? 11.287 -16.869 -7.640 1.00 88.69 199 VAL A CA 1
ATOM 1524 C C . VAL A 1 199 ? 12.636 -16.437 -7.096 1.00 88.69 199 VAL A C 1
ATOM 1526 O O . VAL A 1 199 ? 12.850 -16.443 -5.885 1.00 88.69 199 VAL A O 1
ATOM 1529 N N . ARG A 1 200 ? 13.541 -16.024 -7.987 1.00 90.81 200 ARG A N 1
ATOM 1530 C CA . ARG A 1 200 ? 14.883 -15.548 -7.634 1.00 90.81 200 ARG A CA 1
ATOM 1531 C C . ARG A 1 200 ? 15.261 -14.328 -8.447 1.00 90.81 200 ARG A C 1
ATOM 1533 O O . ARG A 1 200 ? 15.080 -14.300 -9.664 1.00 90.81 200 ARG A O 1
ATOM 1540 N N . GLY A 1 201 ? 15.890 -13.367 -7.795 1.00 87.69 201 GLY A N 1
ATOM 1541 C CA . GLY A 1 201 ? 16.438 -12.184 -8.441 1.00 87.69 201 GLY A CA 1
ATOM 1542 C C . GLY A 1 201 ? 17.118 -11.290 -7.424 1.00 87.69 201 GLY A C 1
ATOM 1543 O O . GLY A 1 201 ? 17.653 -11.761 -6.421 1.00 87.69 201 GLY A O 1
ATOM 1544 N N . ARG A 1 202 ? 17.105 -9.994 -7.683 1.00 85.50 202 ARG A N 1
ATOM 1545 C CA . ARG A 1 202 ? 17.661 -8.970 -6.808 1.00 85.50 202 ARG A CA 1
ATOM 1546 C C . ARG A 1 202 ? 16.554 -8.193 -6.117 1.00 85.50 202 ARG A C 1
ATOM 1548 O O . ARG A 1 202 ? 15.394 -8.186 -6.530 1.00 85.50 202 ARG A O 1
ATOM 1555 N N . GLU A 1 203 ? 16.932 -7.514 -5.047 1.00 77.38 203 GLU A N 1
ATOM 1556 C CA . GLU A 1 203 ? 16.081 -6.482 -4.476 1.00 77.38 203 GLU A CA 1
ATOM 1557 C C . GLU A 1 203 ? 15.812 -5.393 -5.533 1.00 77.38 203 GLU A C 1
ATOM 1559 O O . GLU A 1 203 ? 16.759 -4.950 -6.195 1.00 77.38 203 GLU A O 1
ATOM 1564 N N . PRO A 1 204 ? 14.547 -4.975 -5.742 1.00 68.44 204 PRO A N 1
ATOM 1565 C CA . PRO A 1 204 ? 14.248 -3.889 -6.663 1.00 68.44 204 PRO A CA 1
ATOM 1566 C C . PRO A 1 204 ? 15.024 -2.630 -6.265 1.00 68.44 204 PRO A C 1
ATOM 1568 O O . PRO A 1 204 ? 14.998 -2.226 -5.101 1.00 68.44 204 PRO A O 1
ATOM 1571 N N . ARG A 1 205 ? 15.686 -1.982 -7.229 1.00 61.31 205 ARG A N 1
ATOM 1572 C CA . ARG A 1 205 ? 16.222 -0.631 -7.021 1.00 61.31 205 ARG A CA 1
ATOM 1573 C C . ARG A 1 205 ? 15.029 0.321 -6.883 1.00 61.31 205 ARG A C 1
ATOM 1575 O O . ARG A 1 205 ? 14.224 0.399 -7.808 1.00 61.31 205 ARG A O 1
ATOM 1582 N N . ARG A 1 206 ? 14.875 0.939 -5.707 1.00 50.44 206 ARG A N 1
ATOM 1583 C CA . ARG A 1 206 ? 13.853 1.965 -5.448 1.00 50.44 206 ARG A CA 1
ATOM 1584 C C . ARG A 1 206 ? 14.238 3.294 -6.079 1.00 50.44 206 ARG A C 1
ATOM 1586 O O . ARG A 1 206 ? 15.453 3.588 -6.097 1.00 50.44 206 ARG A O 1
#